Protein AF-A0AAU9NWU6-F1 (afdb_monomer_lite)

Secondary structure (DSSP, 8-state):
---------------EETTEE--HHHHHHHHHHHHH-GGGGTT-----HHHHHHHHHHHHHHHHHHHH--TTT--HHHHHHHHHHHHHHHHTT---HHHHHHHHHHHHHHHS--HHHHHHHHHHHHHHHHHHHHHHHHHHHHHHHHHHHHHHHHHHHHHHHHHHHHHHHHHHH-TTHHHHHHS-TTTTSSTT-

Organism: NCBI:txid75947

Radius of gyration: 44.94 Å; chains: 1; bounding box: 67×56×147 Å

Foldseek 3Di:
DDDPPDDPDPPPPQDDDPRERQDDQLNVVVVVCCVVPVQQCVQADPDDRVVVNVLSNLVSVLVVVLVPDDLVPDDPVVLVVSVVSVVVSVVNVGPCVVSVVVSVVSCCVRVNPPVVVVVVVVVVVVVVVVVVVVVVVVVVVVVVVVVVVVVVVVVVVVVVVVVVVVVVCCVVPNPCVVVCVVDDVPDPPDPDD

Structure (mmCIF, N/CA/C/O backbone):
data_AF-A0AAU9NWU6-F1
#
_entry.id   AF-A0AAU9NWU6-F1
#
loop_
_atom_site.group_PDB
_atom_site.id
_atom_site.type_symbol
_atom_site.label_atom_id
_atom_site.label_alt_id
_atom_site.label_comp_id
_atom_site.label_asym_id
_atom_site.label_entity_id
_atom_site.label_seq_id
_atom_site.pdbx_PDB_ins_code
_atom_site.Cartn_x
_atom_site.Cartn_y
_atom_site.Cartn_z
_atom_site.occupancy
_atom_site.B_iso_or_equiv
_atom_site.auth_seq_id
_atom_site.auth_comp_id
_atom_site.auth_asym_id
_atom_site.auth_atom_id
_atom_site.pdbx_PDB_model_num
ATOM 1 N N . MET A 1 1 ? -16.356 39.179 62.873 1.00 41.00 1 MET A N 1
ATOM 2 C CA . MET A 1 1 ? -15.514 38.744 61.743 1.00 41.00 1 MET A CA 1
ATOM 3 C C . MET A 1 1 ? -14.781 37.471 62.139 1.00 41.00 1 MET A C 1
ATOM 5 O O . MET A 1 1 ? -13.822 37.553 62.894 1.00 41.00 1 MET A O 1
ATOM 9 N N . PRO A 1 2 ? -15.268 36.304 61.699 1.00 35.78 2 PRO A N 1
ATOM 10 C CA . PRO A 1 2 ? -14.397 35.190 61.361 1.00 35.78 2 PRO A CA 1
ATOM 11 C C . PRO A 1 2 ? -14.571 34.846 59.876 1.00 35.78 2 PRO A C 1
ATOM 13 O O . PRO A 1 2 ? -15.687 34.667 59.386 1.00 35.78 2 PRO A O 1
ATOM 16 N N . GLU A 1 3 ? -13.453 34.803 59.160 1.00 39.16 3 GLU A N 1
ATOM 17 C CA . GLU A 1 3 ? -13.375 34.438 57.749 1.00 39.16 3 GLU A CA 1
ATOM 18 C C . GLU A 1 3 ? -13.753 32.964 57.558 1.00 39.16 3 GLU A C 1
ATOM 20 O O . GLU A 1 3 ? -13.083 32.054 58.050 1.00 39.16 3 GLU A O 1
ATOM 25 N N . LYS A 1 4 ? -14.827 32.725 56.802 1.00 39.41 4 LYS A N 1
ATOM 26 C CA . LYS A 1 4 ? -15.081 31.434 56.161 1.00 39.41 4 LYS A CA 1
ATOM 27 C C . LYS A 1 4 ? -14.024 31.242 55.076 1.00 39.41 4 LYS A C 1
ATOM 29 O O . LYS A 1 4 ? -14.138 31.824 54.003 1.00 39.41 4 LYS A O 1
ATOM 34 N N . ARG A 1 5 ? -13.024 30.398 55.331 1.00 39.41 5 ARG A N 1
ATOM 35 C CA . ARG A 1 5 ? -12.264 29.760 54.251 1.00 39.41 5 ARG A CA 1
ATOM 36 C C . ARG A 1 5 ? -13.126 28.647 53.671 1.00 39.41 5 ARG A C 1
ATOM 38 O O . ARG A 1 5 ? -13.202 27.553 54.222 1.00 39.41 5 ARG A O 1
ATOM 45 N N . THR A 1 6 ? -13.822 28.962 52.588 1.00 35.19 6 THR A N 1
ATOM 46 C CA . THR A 1 6 ? -14.358 27.968 51.662 1.00 35.19 6 THR A CA 1
ATOM 47 C C . THR A 1 6 ? -13.191 27.149 51.121 1.00 35.19 6 THR A C 1
ATOM 49 O O . THR A 1 6 ? -12.306 27.678 50.455 1.00 35.19 6 THR A O 1
ATOM 52 N N . CYS A 1 7 ? -13.172 25.862 51.463 1.00 36.78 7 CYS A N 1
ATOM 53 C CA . CYS A 1 7 ? -12.388 24.870 50.746 1.00 36.78 7 CYS A CA 1
ATOM 54 C C . CYS A 1 7 ? -13.016 24.733 49.358 1.00 36.78 7 CYS A C 1
ATOM 56 O O . CYS A 1 7 ? -14.083 24.142 49.219 1.00 36.78 7 CYS A O 1
ATOM 58 N N . GLU A 1 8 ? -12.394 25.338 48.352 1.00 38.34 8 GLU A N 1
ATOM 59 C CA . GLU A 1 8 ? -12.656 24.994 46.960 1.00 38.34 8 GLU A CA 1
ATOM 60 C C . GLU A 1 8 ? -12.020 23.626 46.699 1.00 38.34 8 GLU A C 1
ATOM 62 O O . GLU A 1 8 ? -10.807 23.498 46.535 1.00 38.34 8 GLU A O 1
ATOM 67 N N . GLU A 1 9 ? -12.842 22.578 46.721 1.00 40.94 9 GLU A N 1
ATOM 68 C CA . GLU A 1 9 ? -12.487 21.311 46.093 1.00 40.94 9 GLU A CA 1
ATOM 69 C C . GLU A 1 9 ? -12.443 21.519 44.571 1.00 40.94 9 GLU A C 1
ATOM 71 O O . GLU A 1 9 ? -13.374 22.104 44.006 1.00 40.94 9 GLU A O 1
ATOM 76 N N . PRO A 1 10 ? -11.408 21.037 43.861 1.00 44.09 10 PRO A N 1
ATOM 77 C CA . PRO A 1 10 ? -11.384 21.102 42.413 1.00 44.09 10 PRO A CA 1
ATOM 78 C C . PRO A 1 10 ? -12.375 20.060 41.888 1.00 44.09 10 PRO A C 1
ATOM 80 O O . PRO A 1 10 ? -12.050 18.879 41.757 1.00 44.09 10 PRO A O 1
ATOM 83 N N . HIS A 1 11 ? -13.607 20.482 41.605 1.00 43.78 11 HIS A N 1
ATOM 84 C CA . HIS A 1 11 ? -14.567 19.687 40.850 1.00 43.78 11 HIS A CA 1
ATOM 85 C C . HIS A 1 11 ? -14.011 19.445 39.441 1.00 43.78 11 HIS A C 1
ATOM 87 O O . HIS A 1 11 ? -14.248 20.212 38.508 1.00 43.78 11 HIS A O 1
ATOM 93 N N . GLY A 1 12 ? -13.241 18.363 39.295 1.00 50.19 12 GLY A N 1
ATOM 94 C CA . GLY A 1 12 ? -12.938 17.770 38.003 1.00 50.19 12 GLY A CA 1
ATOM 95 C C . GLY A 1 12 ? -14.258 17.549 37.277 1.00 50.19 12 GLY A C 1
ATOM 96 O O . GLY A 1 12 ? -15.165 16.908 37.807 1.00 50.19 12 GLY A O 1
ATOM 97 N N . THR A 1 13 ? -14.392 18.160 36.106 1.00 59.09 13 THR A N 1
ATOM 98 C CA . THR A 1 13 ? -15.613 18.166 35.305 1.00 59.09 13 THR A CA 1
ATOM 99 C C . THR A 1 13 ? -16.078 16.727 35.107 1.00 59.09 13 THR A C 1
ATOM 101 O O . THR A 1 13 ? -15.381 15.907 34.509 1.00 59.09 13 THR A O 1
ATOM 104 N N . VAL A 1 14 ? -17.227 16.392 35.692 1.00 71.75 14 VAL A N 1
ATOM 105 C CA . VAL A 1 14 ? -17.806 15.052 35.623 1.00 71.75 14 VAL A CA 1
ATOM 106 C C . VAL A 1 14 ? -18.279 14.834 34.187 1.00 71.75 14 VAL A C 1
ATOM 108 O O . VAL A 1 14 ? -19.345 15.299 33.796 1.00 71.75 14 VAL A O 1
ATOM 111 N N . GLU A 1 15 ? -17.458 14.167 33.379 1.00 85.31 15 GLU A N 1
ATOM 112 C CA . GLU A 1 15 ? -17.782 13.888 31.980 1.00 85.31 15 GLU A CA 1
ATOM 113 C C . GLU A 1 15 ? -18.725 12.686 31.875 1.00 85.31 15 GLU A C 1
ATOM 115 O O . GLU A 1 15 ? -18.408 11.566 32.299 1.00 85.31 15 GLU A O 1
ATOM 120 N N . ILE A 1 16 ? -19.903 12.949 31.307 1.00 85.38 16 ILE A N 1
ATOM 121 C CA . ILE A 1 16 ? -21.005 11.999 31.180 1.00 85.38 16 ILE A CA 1
ATOM 122 C C . ILE A 1 16 ? -21.131 11.557 29.721 1.00 85.38 16 ILE A C 1
ATOM 124 O O . ILE A 1 16 ? -21.213 12.394 28.823 1.00 85.38 16 ILE A O 1
ATOM 128 N N . TRP A 1 17 ? -21.220 10.247 29.498 1.00 87.94 17 TRP A N 1
ATOM 129 C CA . TRP A 1 17 ? -21.533 9.644 28.202 1.00 87.94 17 TRP A CA 1
ATOM 130 C C . TRP A 1 17 ? -22.780 8.762 28.336 1.00 87.94 17 TRP A C 1
ATOM 132 O O . TRP A 1 17 ? -22.831 7.869 29.186 1.00 87.94 17 TRP A O 1
ATOM 142 N N . ARG A 1 18 ? -23.830 9.068 27.557 1.00 86.19 18 ARG A N 1
ATOM 143 C CA . ARG A 1 18 ? -25.162 8.422 27.625 1.00 86.19 18 ARG A CA 1
ATOM 144 C C . ARG A 1 18 ? -25.685 8.225 29.064 1.00 86.19 18 ARG A C 1
ATOM 146 O O . ARG A 1 18 ? -26.185 7.161 29.416 1.00 86.19 18 ARG A O 1
ATOM 153 N N . GLY A 1 19 ? -25.527 9.240 29.917 1.00 83.44 19 GLY A N 1
ATOM 154 C CA . GLY A 1 19 ? -25.980 9.211 31.316 1.00 83.44 19 GLY A CA 1
ATOM 155 C C . GLY A 1 19 ? -25.044 8.515 32.317 1.00 83.44 19 GLY A C 1
ATOM 156 O O . GLY A 1 19 ? -25.404 8.412 33.486 1.00 83.44 19 GLY A O 1
ATOM 157 N N . ASN A 1 20 ? -23.850 8.065 31.906 1.00 84.94 20 ASN A N 1
ATOM 158 C CA . ASN A 1 20 ? -22.868 7.409 32.779 1.00 84.94 20 ASN A CA 1
ATOM 159 C C . ASN A 1 20 ? -21.606 8.258 32.951 1.00 84.94 20 ASN A C 1
ATOM 161 O O . ASN A 1 20 ? -21.080 8.799 31.981 1.00 84.94 20 ASN A O 1
ATOM 165 N N . VAL A 1 21 ? -21.092 8.330 34.179 1.00 87.06 21 VAL A N 1
ATOM 166 C CA . VAL A 1 21 ? -19.861 9.061 34.515 1.00 87.06 21 VAL A CA 1
ATOM 167 C C . VAL A 1 21 ? -18.641 8.222 34.128 1.00 87.06 21 VAL A C 1
ATOM 169 O O . VAL A 1 21 ? -18.185 7.392 34.910 1.00 87.06 21 VAL A O 1
ATOM 172 N N . VAL A 1 22 ? -18.125 8.408 32.912 1.00 84.81 22 VAL A N 1
ATOM 173 C CA . VAL A 1 22 ? -17.026 7.590 32.352 1.00 84.81 22 VAL A CA 1
ATOM 174 C C . VAL A 1 22 ? -15.674 8.314 32.327 1.00 84.81 22 VAL A C 1
ATOM 176 O O . VAL A 1 22 ? -14.643 7.675 32.124 1.00 84.81 22 VAL A O 1
ATOM 179 N N . GLY A 1 23 ? -15.656 9.624 32.595 1.00 89.38 23 GLY A N 1
ATOM 180 C CA . GLY A 1 23 ? -14.457 10.461 32.492 1.00 89.38 23 GLY A CA 1
ATOM 181 C C . GLY A 1 23 ? -14.161 10.896 31.051 1.00 89.38 23 GLY A C 1
ATOM 182 O O . GLY A 1 23 ? -14.723 10.357 30.098 1.00 89.38 23 GLY A O 1
ATOM 183 N N . ARG A 1 24 ? -13.285 11.898 30.890 1.00 91.25 24 ARG A N 1
ATOM 184 C CA . ARG A 1 24 ? -13.044 12.566 29.597 1.00 91.25 24 ARG A CA 1
ATOM 185 C C . ARG A 1 24 ? -12.515 11.623 28.516 1.00 91.25 24 ARG A C 1
ATOM 187 O O . ARG A 1 24 ? -13.131 11.519 27.465 1.00 91.25 24 ARG A O 1
ATOM 194 N N . GLU A 1 25 ? -11.421 10.910 28.792 1.00 91.12 25 GLU A N 1
ATOM 195 C CA . GLU A 1 25 ? -10.780 10.031 27.798 1.00 91.12 25 GLU A CA 1
ATOM 196 C C . GLU A 1 25 ? -11.738 8.955 27.272 1.00 91.12 25 GLU A C 1
ATOM 198 O O . GLU A 1 25 ? -11.813 8.709 26.071 1.00 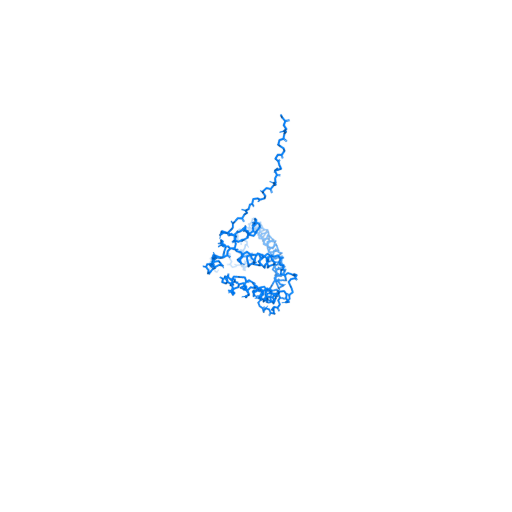91.12 25 GLU A O 1
ATOM 203 N N . ALA A 1 26 ? -12.498 8.324 28.174 1.00 91.69 26 ALA A N 1
ATOM 204 C CA . ALA A 1 26 ? -13.450 7.286 27.797 1.00 91.69 26 ALA A CA 1
ATOM 205 C C . ALA A 1 26 ? -14.594 7.863 26.957 1.00 91.69 26 ALA A C 1
ATOM 207 O O . ALA A 1 26 ? -14.986 7.258 25.964 1.00 91.69 26 ALA A O 1
ATOM 208 N N . LYS A 1 27 ? -15.107 9.045 27.328 1.00 93.62 27 LYS A N 1
ATOM 209 C CA . LYS A 1 27 ? -16.153 9.740 26.573 1.00 93.62 27 LYS A CA 1
ATOM 210 C C . LYS A 1 27 ? -15.692 10.071 25.154 1.00 93.62 27 LYS A C 1
ATOM 212 O O . LYS A 1 27 ? -16.376 9.692 24.210 1.00 93.62 27 LYS A O 1
ATOM 217 N N . GLU A 1 28 ? -14.532 10.709 25.007 1.00 94.25 28 GLU A N 1
ATOM 218 C CA . GLU A 1 28 ? -13.964 11.058 23.697 1.00 94.25 28 GLU A CA 1
ATOM 219 C C . GLU A 1 28 ? -13.759 9.809 22.830 1.00 94.25 28 GLU A C 1
ATOM 221 O O . GLU A 1 28 ? -14.103 9.797 21.646 1.00 94.25 28 GLU A O 1
ATOM 226 N N . LEU A 1 29 ? -13.259 8.723 23.431 1.00 94.94 29 LEU A N 1
ATOM 227 C CA . LEU A 1 29 ? -13.101 7.456 22.731 1.00 94.94 29 LEU A CA 1
ATOM 228 C C . LEU A 1 29 ? -14.442 6.886 22.264 1.00 94.94 29 LEU A C 1
ATOM 230 O O . LEU A 1 29 ? -14.560 6.466 21.113 1.00 94.94 29 LEU A O 1
ATOM 234 N N . PHE A 1 30 ? -15.442 6.832 23.142 1.00 94.56 30 PHE A N 1
ATOM 235 C CA . PHE A 1 30 ? -16.744 6.273 22.793 1.00 94.56 30 PHE A CA 1
ATOM 236 C C . PHE A 1 30 ? -17.450 7.101 21.730 1.00 94.56 30 PHE A C 1
ATOM 238 O O . PHE A 1 30 ? -18.002 6.517 20.806 1.00 94.56 30 PHE A O 1
ATOM 245 N N . GLU A 1 31 ? -17.374 8.430 21.796 1.00 94.25 31 GLU A N 1
ATOM 246 C CA . GLU A 1 31 ? -17.902 9.317 20.755 1.00 94.25 31 GLU A CA 1
ATOM 247 C C . GLU A 1 31 ? -17.206 9.075 19.407 1.00 94.25 31 GLU A C 1
ATOM 249 O O . GLU A 1 31 ? -17.875 8.956 18.379 1.00 94.25 31 GLU A O 1
ATOM 254 N N . ALA A 1 32 ? -15.879 8.907 19.394 1.00 94.94 32 ALA A N 1
ATOM 255 C CA . ALA A 1 32 ? -15.138 8.589 18.174 1.00 94.94 32 ALA A CA 1
ATOM 256 C C . ALA A 1 32 ? -15.510 7.208 17.599 1.00 94.94 32 ALA A C 1
ATOM 258 O O . ALA A 1 32 ? -15.669 7.056 16.383 1.00 94.94 32 ALA A O 1
ATOM 259 N N . VAL A 1 33 ? -15.667 6.200 18.463 1.00 94.12 33 VAL A N 1
ATOM 260 C CA . VAL A 1 33 ? -16.092 4.848 18.071 1.00 94.12 33 VAL A CA 1
ATOM 261 C C . VAL A 1 33 ? -17.529 4.861 17.564 1.00 94.12 33 VAL A C 1
ATOM 263 O O . VAL A 1 33 ? -17.803 4.257 16.534 1.00 94.12 33 VAL A O 1
ATOM 266 N N . GLU A 1 34 ? -18.436 5.574 18.225 1.00 93.62 34 GLU A N 1
ATOM 267 C CA . GLU A 1 34 ? -19.836 5.704 17.821 1.00 93.62 34 GLU A CA 1
ATOM 268 C C . GLU A 1 34 ? -19.966 6.426 16.479 1.00 93.62 34 GLU A C 1
ATOM 270 O O . GLU A 1 34 ? -20.723 5.998 15.612 1.00 93.62 34 GLU A O 1
ATOM 275 N N . HIS A 1 35 ? -19.172 7.474 16.259 1.00 95.06 35 HIS A N 1
ATOM 276 C CA . HIS A 1 35 ? -19.157 8.185 14.988 1.00 95.06 35 HIS A CA 1
ATOM 277 C C . HIS A 1 35 ? -18.671 7.298 13.833 1.00 95.06 35 HIS A C 1
ATOM 279 O O . HIS A 1 35 ? -19.258 7.290 12.751 1.00 95.06 35 HIS A O 1
ATOM 285 N N . ARG A 1 36 ? -17.594 6.533 14.051 1.00 95.06 36 ARG A N 1
ATOM 286 C CA . ARG A 1 36 ? -16.964 5.720 12.999 1.00 95.06 36 ARG A CA 1
ATOM 287 C C . ARG A 1 36 ? -17.635 4.362 12.792 1.00 95.06 36 ARG A C 1
ATOM 289 O O . ARG A 1 36 ? -17.620 3.832 11.682 1.00 95.06 36 ARG A O 1
ATOM 296 N N . TYR A 1 37 ? -18.202 3.801 13.852 1.00 95.25 37 TYR A N 1
ATOM 297 C CA . TYR A 1 37 ? -18.816 2.480 13.908 1.00 95.25 37 TYR A CA 1
ATOM 298 C C . TYR A 1 37 ? -20.163 2.578 14.647 1.00 95.25 37 TYR A C 1
ATOM 300 O O . TYR A 1 37 ? -20.289 2.095 15.778 1.00 95.25 37 TYR A O 1
ATOM 308 N N . PRO A 1 38 ? -21.192 3.179 14.020 1.00 92.38 38 PRO A N 1
ATOM 309 C CA . PRO A 1 38 ? -22.453 3.530 14.686 1.00 92.38 38 PRO A CA 1
ATOM 310 C C . PRO A 1 38 ? -23.201 2.332 15.280 1.00 92.38 38 PRO A C 1
ATOM 312 O O . PRO A 1 38 ? -23.904 2.463 16.281 1.00 92.38 38 PRO A O 1
ATOM 315 N N . ASN A 1 39 ? -23.002 1.139 14.719 1.00 95.06 39 ASN A N 1
ATOM 316 C CA . ASN A 1 39 ? -23.644 -0.078 15.208 1.00 95.06 39 ASN A CA 1
ATOM 317 C C . ASN A 1 39 ? -23.089 -0.545 16.566 1.00 95.06 39 ASN A C 1
ATOM 319 O O . ASN A 1 39 ? -23.797 -1.253 17.282 1.00 95.06 39 ASN A O 1
ATOM 323 N N . THR A 1 40 ? -21.881 -0.105 16.959 1.00 94.00 40 THR A N 1
ATOM 324 C CA . THR A 1 40 ? -21.172 -0.570 18.172 1.00 94.00 40 THR A CA 1
ATOM 325 C C . THR A 1 40 ? -22.034 -0.480 19.423 1.00 94.00 40 THR A C 1
ATOM 327 O O . THR A 1 40 ? -22.029 -1.384 20.251 1.00 94.00 40 THR A O 1
ATOM 330 N N . PHE A 1 41 ? -22.816 0.592 19.549 1.00 92.69 41 PHE A N 1
ATOM 331 C CA . PHE A 1 41 ? -23.631 0.867 20.732 1.00 92.69 41 PHE A CA 1
ATOM 332 C C . PHE A 1 41 ? -25.136 0.738 20.479 1.00 92.69 41 PHE A C 1
ATOM 334 O O . PHE A 1 41 ? -25.935 1.080 21.352 1.00 92.69 41 PHE A O 1
ATOM 341 N N . GLN A 1 42 ? -25.545 0.284 19.289 1.00 89.81 42 GLN A N 1
ATOM 342 C CA . GLN A 1 42 ? -26.948 0.304 18.864 1.00 89.81 42 GLN A CA 1
ATOM 343 C C . GLN A 1 42 ? -27.823 -0.643 19.694 1.00 89.81 42 GLN A C 1
ATOM 345 O O . GLN A 1 42 ? -28.979 -0.336 19.976 1.00 89.81 42 GLN A O 1
ATOM 350 N N . ARG A 1 43 ? -27.276 -1.796 20.095 1.00 87.94 43 ARG A N 1
ATOM 351 C CA . ARG A 1 43 ? -27.999 -2.821 20.868 1.00 87.94 43 ARG A CA 1
ATOM 352 C C . ARG A 1 43 ? -27.847 -2.653 22.382 1.00 87.94 43 ARG A C 1
ATOM 354 O O . ARG A 1 43 ? -28.522 -3.341 23.145 1.00 87.94 43 ARG A O 1
ATOM 361 N N . VAL A 1 44 ? -26.997 -1.726 22.818 1.00 85.31 44 VAL A N 1
ATOM 362 C CA . VAL A 1 44 ? -26.664 -1.516 24.227 1.00 85.31 44 VAL A CA 1
ATOM 363 C C . VAL A 1 44 ? -27.768 -0.702 24.898 1.00 85.31 44 VAL A C 1
ATOM 365 O O . VAL A 1 44 ? -27.948 0.483 24.619 1.00 85.31 44 VAL A O 1
ATOM 368 N N . GLN A 1 45 ? -28.501 -1.328 25.819 1.00 78.19 45 GLN A N 1
ATOM 369 C CA . GLN A 1 45 ? -29.521 -0.655 26.624 1.00 78.19 45 GLN A CA 1
ATOM 370 C C . GLN A 1 45 ? -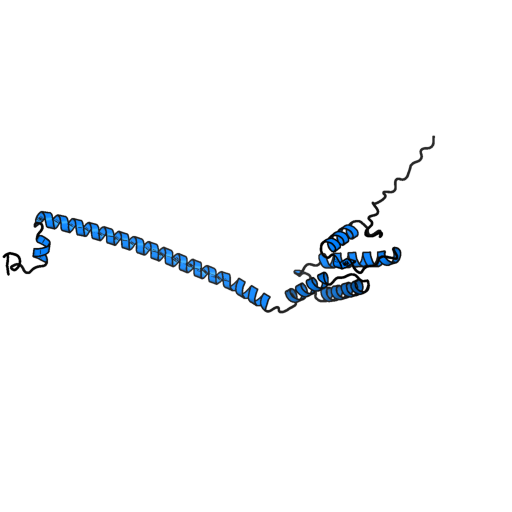28.994 -0.373 28.031 1.00 78.19 45 GLN A C 1
ATOM 372 O O . GLN A 1 45 ? -29.107 -1.200 28.939 1.00 78.19 45 GLN A O 1
ATOM 377 N N . ILE A 1 46 ? -28.441 0.822 28.230 1.00 75.25 46 ILE A N 1
ATOM 378 C CA . ILE A 1 46 ? -27.898 1.229 29.527 1.00 75.25 46 ILE A CA 1
ATOM 379 C C . ILE A 1 46 ? -29.047 1.639 30.457 1.00 75.25 46 ILE A C 1
ATOM 381 O O . ILE A 1 46 ? -29.498 2.780 30.437 1.00 75.25 46 ILE A O 1
ATOM 385 N N . ARG A 1 47 ? -29.565 0.686 31.242 1.00 68.31 47 ARG A N 1
ATOM 386 C CA . ARG A 1 47 ? -30.688 0.911 32.178 1.00 68.31 47 ARG A CA 1
ATOM 387 C C . ARG A 1 47 ? -30.272 1.043 33.651 1.00 68.31 47 ARG A C 1
ATOM 389 O O . ARG A 1 47 ? -31.009 1.641 34.424 1.00 68.31 47 ARG A O 1
ATOM 396 N N . VAL A 1 48 ? -29.115 0.498 34.047 1.00 65.38 48 VAL A N 1
ATOM 397 C CA . VAL A 1 48 ? -28.633 0.481 35.449 1.00 65.38 48 VAL A CA 1
ATOM 398 C C . VAL A 1 48 ? -27.216 1.054 35.539 1.00 65.38 48 VAL A C 1
ATOM 400 O O . VAL A 1 48 ? -26.235 0.371 35.250 1.00 65.38 48 VAL A O 1
ATOM 403 N N . THR A 1 49 ? -27.101 2.313 35.949 1.00 67.00 49 THR A N 1
ATOM 404 C CA . THR A 1 49 ? -25.863 3.112 35.876 1.00 67.00 49 THR A CA 1
ATOM 405 C C . THR A 1 49 ? -24.665 2.502 36.615 1.00 67.00 49 THR A C 1
ATOM 407 O O . THR A 1 49 ? -23.544 2.563 36.116 1.00 67.00 49 THR A O 1
ATOM 410 N N . THR A 1 50 ? -24.868 1.853 37.765 1.00 70.00 50 THR A N 1
ATOM 411 C CA . THR A 1 50 ? -23.765 1.300 38.575 1.00 70.00 50 THR A CA 1
ATOM 412 C C . THR A 1 50 ? -23.133 0.044 37.972 1.00 70.00 50 THR A C 1
ATOM 414 O O . THR A 1 50 ? -21.915 -0.105 38.017 1.00 70.00 50 THR A O 1
ATOM 417 N N . PHE A 1 51 ? -23.937 -0.846 37.383 1.00 75.31 51 PHE A N 1
ATOM 418 C CA . PHE A 1 51 ? -23.445 -2.070 36.734 1.00 75.31 51 PHE A CA 1
ATOM 419 C C . PHE A 1 51 ? -22.761 -1.751 35.400 1.00 75.31 51 PHE A C 1
ATOM 421 O O . PHE A 1 51 ? -21.685 -2.263 35.096 1.00 75.31 51 PHE A O 1
ATOM 428 N N . TRP A 1 52 ? -23.349 -0.834 34.629 1.00 84.94 52 TRP A N 1
ATOM 429 C CA . TRP A 1 52 ? -22.820 -0.449 33.324 1.00 84.94 52 TRP A CA 1
ATOM 430 C C . TRP A 1 52 ? -21.490 0.296 33.400 1.00 84.94 52 TRP A C 1
ATOM 432 O O . TRP A 1 52 ? -20.688 0.174 32.479 1.00 84.94 52 TRP A O 1
ATOM 442 N N . LEU A 1 53 ? -21.202 1.004 34.495 1.00 85.94 53 LEU A N 1
ATOM 443 C CA . LEU A 1 53 ? -19.921 1.691 34.649 1.00 85.94 53 LEU A CA 1
ATOM 444 C C . LEU A 1 53 ? -18.721 0.729 34.610 1.00 85.94 53 LEU A C 1
ATOM 446 O O . LEU A 1 53 ? -17.694 1.073 34.027 1.00 85.94 53 LEU A O 1
ATOM 450 N N . GLY A 1 54 ? -18.842 -0.463 35.204 1.00 87.94 54 GLY A N 1
ATOM 451 C CA . GLY A 1 54 ? -17.794 -1.489 35.147 1.00 87.94 54 GLY A CA 1
ATOM 452 C C . GLY A 1 54 ? -17.530 -1.939 33.710 1.00 87.94 54 GLY A C 1
ATOM 453 O O . GLY A 1 54 ? -16.405 -1.843 33.227 1.00 87.94 54 GLY A O 1
ATOM 454 N N . ASN A 1 55 ? -18.600 -2.294 33.001 1.00 90.38 55 ASN A N 1
ATOM 455 C CA . ASN A 1 55 ? -18.545 -2.745 31.609 1.00 90.38 55 ASN A CA 1
ATOM 456 C C . ASN A 1 55 ? -18.004 -1.665 30.660 1.00 90.38 55 ASN A C 1
ATOM 458 O O . ASN A 1 55 ? -17.256 -1.958 29.735 1.00 90.38 55 ASN A O 1
ATOM 462 N N . LEU A 1 56 ? -18.354 -0.394 30.888 1.00 91.12 56 LEU A N 1
ATOM 463 C CA . LEU A 1 56 ? -17.824 0.720 30.101 1.00 91.12 56 LEU A CA 1
ATOM 464 C C . LEU A 1 56 ? -16.330 0.933 30.375 1.00 91.12 56 LEU A C 1
ATOM 466 O O . LEU A 1 56 ? -15.570 1.176 29.444 1.00 91.12 56 LEU A O 1
ATOM 470 N N . LYS A 1 57 ? -15.868 0.797 31.623 1.00 91.94 57 LYS A N 1
ATOM 471 C CA . LYS A 1 57 ? -14.427 0.850 31.923 1.00 91.94 57 LYS A CA 1
ATOM 472 C C . LYS A 1 57 ? -13.664 -0.278 31.233 1.00 91.94 57 LYS A C 1
ATOM 474 O O . LYS A 1 57 ? -12.589 -0.025 30.692 1.00 91.94 57 LYS A O 1
ATOM 479 N N . GLU A 1 58 ? -14.226 -1.481 31.223 1.00 92.75 58 GLU A N 1
ATOM 480 C CA . GLU A 1 58 ? -13.654 -2.628 30.522 1.00 92.75 58 GLU A CA 1
ATOM 481 C C . GLU A 1 58 ? -13.609 -2.395 29.009 1.00 92.75 58 GLU A C 1
ATOM 483 O O . GLU A 1 58 ? -12.541 -2.492 28.412 1.00 92.75 58 GLU A O 1
ATOM 488 N N . LEU A 1 59 ? -14.713 -1.950 28.400 1.00 94.44 59 LEU A N 1
ATOM 489 C CA . LEU A 1 59 ? -14.750 -1.581 26.985 1.00 94.44 59 LEU A CA 1
ATOM 490 C C . LEU A 1 59 ? -13.687 -0.529 26.640 1.00 94.44 59 LEU A C 1
ATOM 492 O O . LEU A 1 59 ? -12.962 -0.682 25.656 1.00 94.44 59 LEU A O 1
ATOM 496 N N . HIS A 1 60 ? -13.575 0.532 27.446 1.00 94.69 60 HIS A N 1
ATOM 497 C CA . HIS A 1 60 ? -12.557 1.565 27.261 1.00 94.69 60 HIS A CA 1
ATOM 498 C C . HIS A 1 60 ? -11.152 0.959 27.303 1.00 94.69 60 HIS A C 1
ATOM 500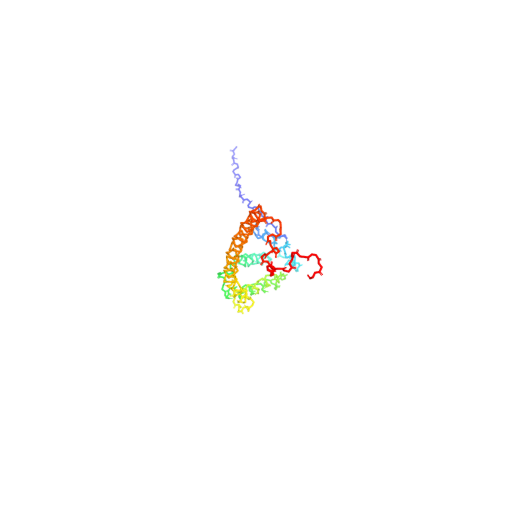 O O . HIS A 1 60 ? -10.365 1.191 26.385 1.00 94.69 60 HIS A O 1
ATOM 506 N N . ALA A 1 61 ? -10.838 0.163 28.327 1.00 95.12 61 ALA A N 1
ATOM 507 C CA . ALA A 1 61 ? -9.532 -0.468 28.467 1.00 95.12 61 ALA A CA 1
ATOM 508 C C . ALA A 1 61 ? -9.214 -1.394 27.281 1.00 95.12 61 ALA A C 1
ATOM 510 O O . ALA A 1 61 ? -8.119 -1.313 26.721 1.00 95.12 61 ALA A O 1
ATOM 511 N N . THR A 1 62 ? -10.175 -2.211 26.850 1.00 96.06 62 THR A N 1
ATOM 512 C CA . THR A 1 62 ? -10.013 -3.154 25.738 1.00 96.06 62 THR A CA 1
ATOM 513 C C . THR A 1 62 ? -9.812 -2.434 24.408 1.00 96.06 62 THR A C 1
ATOM 515 O O . THR A 1 62 ? -8.867 -2.752 23.685 1.00 96.06 62 THR A O 1
ATOM 518 N N . ILE A 1 63 ? -10.623 -1.417 24.088 1.00 94.94 63 ILE A N 1
ATOM 519 C CA . ILE A 1 63 ? -10.450 -0.629 22.855 1.00 94.94 63 ILE A CA 1
ATOM 520 C C . ILE A 1 63 ? -9.128 0.148 22.899 1.00 94.94 63 ILE A C 1
ATOM 522 O O . ILE A 1 63 ? -8.391 0.154 21.914 1.00 94.94 63 ILE A O 1
ATOM 526 N N . LYS A 1 64 ? -8.777 0.759 24.037 1.00 94.56 64 LYS A N 1
ATOM 527 C CA . LYS A 1 64 ? -7.503 1.477 24.202 1.00 94.56 64 LYS A CA 1
ATOM 528 C C . LYS A 1 64 ? -6.312 0.541 23.992 1.00 94.56 64 LYS A C 1
ATOM 530 O O . LYS A 1 64 ? -5.396 0.884 23.248 1.00 94.56 64 LYS A O 1
ATOM 535 N N . ARG A 1 65 ? -6.350 -0.666 24.570 1.00 93.88 65 ARG A N 1
ATOM 536 C CA . ARG A 1 65 ? -5.330 -1.706 24.361 1.00 93.88 65 ARG A CA 1
ATOM 537 C C . ARG A 1 65 ? -5.261 -2.129 22.897 1.00 93.88 65 ARG A C 1
ATOM 539 O O . ARG A 1 65 ? -4.174 -2.180 22.337 1.00 93.88 65 ARG A O 1
ATOM 546 N N . PHE A 1 66 ? -6.406 -2.391 22.270 1.00 94.62 66 PHE A N 1
ATOM 547 C CA . PHE A 1 66 ? -6.485 -2.766 20.860 1.00 94.62 66 PHE A CA 1
ATOM 548 C C . PHE A 1 66 ? -5.861 -1.709 19.938 1.00 94.62 66 PHE A C 1
ATOM 550 O O . PHE A 1 66 ? -5.087 -2.055 19.051 1.00 94.62 66 PHE A O 1
ATOM 557 N N . MET A 1 67 ? -6.161 -0.428 20.160 1.00 91.81 67 MET A N 1
ATOM 558 C CA . MET A 1 67 ? -5.625 0.671 19.351 1.00 91.81 67 MET A CA 1
ATOM 559 C C . MET A 1 67 ? -4.149 0.970 19.630 1.00 91.81 67 MET A C 1
ATOM 561 O O . MET A 1 67 ? -3.456 1.454 18.740 1.00 91.81 67 MET A O 1
ATOM 565 N N . GLY A 1 68 ? -3.671 0.708 20.849 1.00 91.50 68 GLY A N 1
ATOM 566 C CA . GLY A 1 68 ? -2.277 0.929 21.236 1.00 91.50 68 GLY A CA 1
ATOM 567 C C . GLY A 1 68 ? -1.307 -0.151 20.749 1.00 91.50 68 GLY A C 1
ATOM 568 O O . GLY A 1 68 ? -0.097 0.069 20.767 1.00 91.50 68 GLY A O 1
ATOM 569 N N . LEU A 1 69 ? -1.806 -1.314 20.319 1.00 92.25 69 LEU A N 1
ATOM 570 C CA . LEU A 1 69 ? -0.966 -2.396 19.811 1.00 92.25 69 LEU A CA 1
ATOM 571 C C . LEU A 1 69 ? -0.472 -2.090 18.397 1.00 92.25 69 LEU A C 1
ATOM 573 O O . LEU A 1 69 ? -1.254 -1.824 17.482 1.00 92.25 69 LEU A O 1
ATOM 577 N N . THR A 1 70 ? 0.841 -2.191 18.199 1.00 89.56 70 THR A N 1
ATOM 578 C CA . THR A 1 70 ? 1.442 -2.081 16.869 1.00 89.56 70 THR A CA 1
ATOM 579 C C . THR A 1 70 ? 1.515 -3.449 16.209 1.00 89.56 70 THR A C 1
ATOM 581 O O . THR A 1 70 ? 1.729 -4.465 16.874 1.00 89.56 70 THR A O 1
ATOM 584 N N . VAL A 1 71 ? 1.366 -3.481 14.881 1.00 87.94 71 VAL A N 1
ATOM 585 C CA . VAL A 1 71 ? 1.465 -4.734 14.122 1.00 87.94 71 VAL A CA 1
ATOM 586 C C . VAL A 1 71 ? 2.813 -5.394 14.387 1.00 87.94 71 VAL A C 1
ATOM 588 O O . VAL A 1 71 ? 2.823 -6.579 14.670 1.00 87.94 71 VAL A O 1
ATOM 591 N N . ASP A 1 72 ? 3.922 -4.657 14.435 1.00 85.69 72 ASP A N 1
ATOM 592 C CA . ASP A 1 72 ? 5.267 -5.229 14.604 1.00 85.69 72 ASP A CA 1
ATOM 593 C C . ASP A 1 72 ? 5.491 -5.916 15.957 1.00 85.69 72 ASP A C 1
ATOM 595 O O . ASP A 1 72 ? 6.132 -6.965 16.018 1.00 85.69 72 ASP A O 1
ATOM 599 N N . THR A 1 73 ? 4.892 -5.402 17.034 1.00 87.25 73 THR A N 1
ATOM 600 C CA . THR A 1 73 ? 5.071 -5.943 18.398 1.00 87.25 73 THR A CA 1
ATOM 601 C C . THR A 1 73 ? 4.006 -6.957 18.808 1.00 87.25 73 THR A C 1
ATOM 603 O O . THR A 1 73 ? 4.183 -7.661 19.798 1.00 87.25 73 THR A O 1
ATOM 606 N N . LEU A 1 74 ? 2.923 -7.074 18.033 1.00 91.31 74 LEU A N 1
ATOM 607 C CA . LEU A 1 74 ? 1.806 -7.964 18.336 1.00 91.31 74 LEU A CA 1
ATOM 608 C C . LEU A 1 74 ? 2.250 -9.432 18.437 1.00 91.31 74 LEU A C 1
ATOM 610 O O . LEU A 1 74 ? 2.842 -9.953 17.497 1.00 91.31 74 LEU A O 1
ATOM 614 N N . ALA A 1 75 ? 1.927 -10.115 19.530 1.00 91.75 75 ALA A N 1
ATOM 615 C CA . ALA A 1 75 ? 2.125 -11.556 19.689 1.00 91.75 75 ALA A CA 1
ATOM 616 C C . ALA A 1 75 ? 0.825 -12.335 19.426 1.00 91.75 75 ALA A C 1
ATOM 618 O O . ALA A 1 75 ? -0.278 -11.802 19.560 1.00 91.75 75 ALA A O 1
ATOM 619 N N . GLN A 1 76 ? 0.936 -13.621 19.084 1.00 89.62 76 GLN A N 1
ATOM 620 C CA . GLN A 1 76 ? -0.235 -14.452 18.784 1.00 89.62 76 GLN A CA 1
ATOM 621 C C . GLN A 1 76 ? -1.144 -14.652 20.010 1.00 89.62 76 GLN A C 1
ATOM 623 O O . GLN A 1 76 ? -2.364 -14.656 19.883 1.00 89.62 76 GLN A O 1
ATOM 628 N N . GLU A 1 77 ? -0.566 -14.706 21.209 1.00 92.31 77 GLU A N 1
ATOM 629 C CA . GLU A 1 77 ? -1.308 -14.762 22.476 1.00 92.31 77 GLU A CA 1
ATOM 630 C C . GLU A 1 77 ? -2.160 -13.505 22.707 1.00 92.31 77 GLU A C 1
ATOM 632 O O . GLU A 1 77 ? -3.300 -13.595 23.159 1.00 92.31 77 GLU A O 1
ATOM 637 N N . GLN A 1 78 ? -1.647 -12.329 22.325 1.00 93.25 78 GLN A N 1
ATOM 638 C CA . GLN A 1 78 ? -2.381 -11.065 22.434 1.00 93.25 78 GLN A CA 1
ATOM 639 C C . GLN A 1 78 ? -3.572 -11.014 21.472 1.00 93.25 78 GLN A C 1
ATOM 641 O O . GLN A 1 78 ? -4.600 -10.430 21.812 1.00 93.25 78 GLN A O 1
ATOM 646 N N . ILE A 1 79 ? -3.460 -11.644 20.296 1.00 92.19 79 ILE A N 1
ATOM 647 C CA . ILE A 1 79 ? -4.593 -11.811 19.377 1.00 92.19 79 ILE A CA 1
ATOM 648 C C . ILE A 1 79 ? -5.678 -12.647 20.047 1.00 92.19 79 ILE A C 1
ATOM 650 O O . ILE A 1 79 ? -6.828 -12.217 20.082 1.00 92.19 79 ILE A O 1
ATOM 654 N N . THR A 1 80 ? -5.327 -13.808 20.600 1.00 92.50 80 THR A N 1
ATOM 655 C CA . THR A 1 80 ? -6.295 -14.685 21.274 1.00 92.50 80 THR A CA 1
ATOM 656 C C . THR A 1 80 ? -6.957 -13.984 22.462 1.00 92.50 80 THR A C 1
ATOM 658 O O . THR A 1 80 ? -8.175 -14.053 22.599 1.00 92.50 80 THR A O 1
ATOM 661 N N . GLY A 1 81 ? -6.185 -13.244 23.267 1.00 94.75 81 GLY A N 1
ATOM 662 C CA . GLY A 1 81 ? -6.719 -12.448 24.375 1.00 94.75 81 GLY A CA 1
ATOM 663 C C . GLY A 1 81 ? -7.689 -11.358 23.912 1.00 94.75 81 GLY A C 1
ATOM 664 O O . GLY A 1 81 ? -8.775 -11.230 24.458 1.00 94.75 81 GLY A O 1
ATOM 665 N N . LEU A 1 82 ? -7.358 -10.614 22.851 1.00 95.38 82 LEU A N 1
ATOM 666 C CA . LEU A 1 82 ? -8.277 -9.626 22.272 1.00 95.38 82 LEU A CA 1
ATOM 667 C C . LEU A 1 82 ? -9.554 -10.255 21.705 1.00 95.38 82 LEU A C 1
ATOM 669 O O . LEU A 1 82 ? -10.624 -9.675 21.853 1.00 95.38 82 LEU A O 1
ATOM 673 N N . TRP A 1 83 ? -9.458 -11.423 21.065 1.00 95.56 83 TRP A N 1
ATOM 674 C CA . TRP A 1 83 ? -10.635 -12.151 20.584 1.00 95.56 83 TRP A CA 1
ATOM 675 C C . TRP A 1 83 ? -11.589 -12.503 21.720 1.00 95.56 83 TRP A C 1
ATOM 677 O O . TRP A 1 83 ? -12.800 -12.367 21.548 1.00 95.56 83 TRP A O 1
ATOM 687 N N . GLN A 1 84 ? -11.045 -12.947 22.852 1.00 96.00 84 GLN A N 1
ATOM 688 C CA . GLN A 1 84 ? -11.839 -13.294 24.020 1.00 96.00 84 GLN A CA 1
ATOM 689 C C . GLN A 1 84 ? -12.482 -12.049 24.640 1.00 96.00 84 GLN A C 1
ATOM 691 O O . GLN A 1 84 ? -13.700 -12.024 24.785 1.00 96.00 84 GLN A O 1
ATOM 696 N N . ASP A 1 85 ? -11.708 -10.984 24.869 1.00 95.75 85 ASP A N 1
ATOM 697 C CA . ASP A 1 85 ? -12.236 -9.735 25.432 1.00 95.75 85 ASP A CA 1
ATOM 698 C C . ASP A 1 85 ? -13.344 -9.132 24.554 1.00 95.75 85 ASP A C 1
ATOM 700 O O . ASP A 1 85 ? -14.353 -8.642 25.057 1.00 95.75 85 ASP A O 1
ATOM 704 N N . PHE A 1 86 ? -13.194 -9.179 23.225 1.00 96.56 86 PHE A N 1
ATOM 705 C CA . PHE A 1 86 ? -14.252 -8.728 22.321 1.00 96.56 86 PHE A CA 1
ATOM 706 C C . PHE A 1 86 ? -15.501 -9.592 22.432 1.00 96.56 86 PHE A C 1
ATOM 708 O O . PHE A 1 86 ? -16.592 -9.045 22.530 1.00 96.56 86 PHE A O 1
ATOM 715 N N . LYS A 1 87 ? -15.358 -10.917 22.488 1.00 95.62 87 LYS A N 1
ATOM 716 C CA . LYS A 1 87 ? -16.495 -11.829 22.638 1.00 95.62 87 LYS A CA 1
ATOM 717 C C . LYS A 1 87 ? -17.256 -11.592 23.948 1.00 95.62 87 LYS A C 1
ATOM 719 O O . LYS A 1 87 ? -18.486 -11.630 23.954 1.00 95.62 87 LYS A O 1
ATOM 724 N N . ASP A 1 88 ? -16.537 -11.326 25.034 1.00 94.62 88 ASP A N 1
ATOM 725 C CA . ASP A 1 88 ? -17.134 -11.047 26.342 1.00 94.62 88 ASP A CA 1
ATOM 726 C C . ASP A 1 88 ? -17.896 -9.711 26.330 1.00 94.62 88 ASP A C 1
ATOM 728 O O . ASP A 1 88 ? -19.026 -9.628 26.812 1.00 94.62 88 ASP A O 1
ATOM 732 N N . LEU A 1 89 ? -17.351 -8.687 25.668 1.00 94.25 89 LEU A N 1
ATOM 733 C CA . LEU A 1 89 ? -18.040 -7.412 25.449 1.00 94.25 89 LEU A CA 1
ATOM 734 C C . LEU A 1 89 ? -19.237 -7.548 24.489 1.00 94.25 89 LEU A C 1
ATOM 736 O O . LEU A 1 89 ? -20.286 -6.939 24.706 1.00 94.25 89 LEU A O 1
ATOM 740 N N . GLU A 1 90 ? -19.140 -8.374 23.451 1.00 94.94 90 GLU A N 1
ATOM 741 C CA . GLU A 1 90 ? -20.257 -8.650 22.542 1.00 94.94 90 GLU A CA 1
ATOM 742 C C . GLU A 1 90 ? -21.422 -9.350 23.254 1.00 94.94 90 GLU A C 1
ATOM 744 O O . GLU A 1 90 ? -22.585 -9.069 22.951 1.00 94.94 90 GLU A O 1
ATOM 749 N N . ALA A 1 91 ? -21.145 -10.183 24.264 1.00 92.69 91 ALA A N 1
ATOM 750 C CA . ALA A 1 91 ? -22.177 -10.772 25.119 1.00 92.69 91 ALA A CA 1
ATOM 751 C C . ALA A 1 91 ? -22.964 -9.714 25.921 1.00 92.69 91 ALA A C 1
ATOM 753 O O . ALA A 1 91 ? -24.117 -9.946 26.288 1.00 92.69 91 ALA A O 1
ATOM 754 N N . LEU A 1 92 ? -22.380 -8.530 26.139 1.00 90.62 92 LEU A N 1
ATOM 755 C CA . LEU A 1 92 ? -23.044 -7.367 26.741 1.00 90.62 92 LEU A CA 1
ATOM 756 C C . LEU A 1 92 ? -23.817 -6.521 25.713 1.00 90.62 92 LEU A C 1
ATOM 758 O O . LEU A 1 92 ? -24.468 -5.542 26.077 1.00 90.62 92 LEU A O 1
ATOM 762 N N . GLY A 1 93 ? -23.779 -6.893 24.432 1.00 91.75 93 GLY A N 1
ATOM 763 C CA . GLY A 1 93 ? -24.518 -6.243 23.353 1.00 91.75 93 GLY A CA 1
ATOM 764 C C . GLY A 1 93 ? -23.742 -5.170 22.590 1.00 91.75 93 GLY A C 1
ATOM 765 O O . GLY A 1 93 ? -24.348 -4.487 21.762 1.00 91.75 93 GLY A O 1
ATOM 766 N N . PHE A 1 94 ? -22.437 -5.007 22.831 1.00 94.25 94 PHE A N 1
ATOM 767 C CA . PHE A 1 94 ? -21.592 -4.183 21.962 1.00 94.25 94 PHE A CA 1
ATOM 768 C C . PHE A 1 94 ? -21.397 -4.888 20.609 1.00 94.25 94 PHE A C 1
ATOM 770 O O . PHE A 1 94 ? -21.171 -6.088 20.575 1.00 94.25 94 PHE A O 1
ATOM 777 N N . ASP A 1 95 ? -21.485 -4.175 19.486 1.00 96.25 95 ASP A N 1
ATOM 778 C CA . ASP A 1 95 ? -21.119 -4.730 18.171 1.00 96.25 95 ASP A CA 1
ATOM 779 C C . ASP A 1 95 ? -19.642 -4.425 17.883 1.00 96.25 95 ASP A C 1
ATOM 781 O O . ASP A 1 95 ? -19.279 -3.293 17.551 1.00 96.25 95 ASP A O 1
ATOM 785 N N . LEU A 1 96 ? -18.780 -5.436 18.021 1.00 96.50 96 LEU A N 1
ATOM 786 C CA . LEU A 1 96 ? -17.336 -5.324 17.801 1.00 96.50 96 LEU A CA 1
ATOM 787 C C . LEU A 1 96 ? -16.887 -6.035 16.522 1.00 96.50 96 LEU A C 1
ATOM 789 O O . LEU A 1 96 ? -15.698 -6.302 16.319 1.00 96.50 96 LEU A O 1
ATOM 793 N N . SER A 1 97 ? -17.814 -6.253 15.588 1.00 95.50 97 SER A N 1
ATOM 794 C CA . SER A 1 97 ? -17.536 -6.896 14.302 1.00 95.50 97 SER A CA 1
ATOM 795 C C . SER A 1 97 ? -16.452 -6.165 13.495 1.00 95.50 97 SER A C 1
ATOM 797 O O . SER A 1 97 ? -15.633 -6.793 12.814 1.00 95.50 97 SER A O 1
ATOM 799 N N . TRP A 1 98 ? -16.370 -4.836 13.619 1.00 95.69 98 TRP A N 1
ATOM 800 C CA . TRP A 1 98 ? -15.304 -4.027 13.022 1.00 95.69 98 TRP A CA 1
ATOM 801 C C . TRP A 1 98 ? -13.926 -4.343 13.622 1.00 95.69 98 TRP A C 1
ATOM 803 O O . TRP A 1 98 ? -12.939 -4.436 12.882 1.00 95.69 98 TRP A O 1
ATOM 813 N N . ALA A 1 99 ? -13.854 -4.548 14.938 1.00 95.75 99 ALA A N 1
ATOM 814 C CA . ALA A 1 99 ? -12.620 -4.851 15.648 1.00 95.75 99 ALA A CA 1
ATOM 815 C C . ALA A 1 99 ? -12.153 -6.269 15.305 1.00 95.75 99 ALA A C 1
ATOM 817 O O . ALA A 1 99 ? -10.991 -6.460 14.941 1.00 95.75 99 ALA A O 1
ATOM 818 N N . HIS A 1 100 ? -13.078 -7.233 15.265 1.00 94.88 100 HIS A N 1
ATOM 819 C CA . HIS A 1 100 ? -12.820 -8.593 14.787 1.00 94.88 100 HIS A CA 1
ATOM 820 C C . HIS A 1 100 ? -12.301 -8.626 13.351 1.00 94.88 100 HIS A C 1
ATOM 822 O O . HIS A 1 100 ? -11.298 -9.285 13.068 1.00 94.88 100 HIS A O 1
ATOM 828 N N . LYS A 1 101 ? -12.933 -7.881 12.435 1.00 94.94 101 LYS A N 1
ATOM 829 C CA . LYS A 1 101 ? -12.484 -7.796 11.039 1.00 94.94 101 LYS A CA 1
ATOM 830 C C . LYS A 1 101 ? -11.054 -7.266 10.949 1.00 94.94 101 LYS A C 1
ATOM 832 O O . LYS A 1 101 ? -10.236 -7.816 10.210 1.00 94.94 101 LYS A O 1
ATOM 837 N N . ARG A 1 102 ? -10.742 -6.212 11.708 1.00 94.38 102 ARG A N 1
ATOM 838 C CA . ARG A 1 102 ? -9.401 -5.620 11.734 1.00 94.38 102 ARG A CA 1
ATOM 839 C C . ARG A 1 102 ? -8.377 -6.580 12.341 1.00 94.38 102 ARG A C 1
ATOM 841 O O . ARG A 1 102 ? -7.310 -6.749 11.756 1.00 94.38 102 ARG A O 1
ATOM 848 N N . LEU A 1 103 ? -8.708 -7.236 13.451 1.00 93.56 103 LEU A N 1
ATOM 849 C CA . LEU A 1 103 ? -7.839 -8.202 14.119 1.00 93.56 103 LEU A CA 1
ATOM 850 C C . LEU A 1 103 ? -7.554 -9.421 13.232 1.00 93.56 103 LEU A C 1
ATOM 852 O O . LEU A 1 103 ? -6.406 -9.838 13.130 1.00 93.56 103 LEU A O 1
ATOM 856 N N . ASN A 1 104 ? -8.563 -9.941 12.525 1.00 91.69 104 ASN A N 1
ATOM 857 C CA . ASN A 1 104 ? -8.402 -11.037 11.565 1.00 91.69 104 ASN A CA 1
ATOM 858 C C . ASN A 1 104 ? -7.455 -10.647 10.420 1.00 91.69 104 ASN A C 1
ATOM 860 O O . ASN A 1 104 ? -6.521 -11.376 10.099 1.00 91.69 104 ASN A O 1
ATOM 864 N N . MET A 1 105 ? -7.641 -9.458 9.843 1.00 90.50 105 MET A N 1
ATOM 865 C CA . MET A 1 105 ? -6.755 -8.970 8.787 1.00 90.50 105 MET A CA 1
ATOM 866 C C . MET A 1 105 ? -5.302 -8.853 9.265 1.00 90.50 105 MET A C 1
ATOM 868 O O . MET A 1 105 ? -4.398 -9.305 8.570 1.00 90.50 105 MET A O 1
ATOM 872 N N . VAL A 1 106 ? -5.072 -8.301 10.460 1.00 90.00 106 VAL A N 1
ATOM 873 C CA . VAL A 1 106 ? -3.723 -8.212 11.043 1.00 90.00 106 VAL A CA 1
ATOM 874 C C . VAL A 1 106 ? -3.147 -9.602 11.314 1.00 90.00 106 VAL A C 1
ATOM 876 O O . VAL A 1 106 ? -1.986 -9.847 10.997 1.00 90.00 106 VAL A O 1
ATOM 879 N N . ALA A 1 107 ? -3.950 -10.52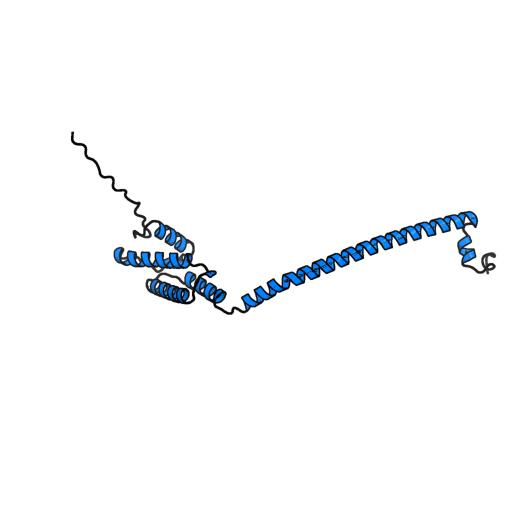7 11.844 1.00 89.31 107 ALA A N 1
ATOM 880 C CA . ALA A 1 107 ? -3.524 -11.898 12.097 1.00 89.31 107 ALA A CA 1
ATOM 881 C C . ALA A 1 107 ? -3.051 -12.587 10.809 1.00 89.31 107 ALA A C 1
ATOM 883 O O . ALA A 1 107 ? -1.973 -13.176 10.785 1.00 89.31 107 ALA A O 1
ATOM 884 N N . ARG A 1 108 ? -3.822 -12.453 9.724 1.00 87.69 108 ARG A N 1
ATOM 885 C CA . ARG A 1 108 ? -3.483 -13.010 8.408 1.00 87.69 108 ARG A CA 1
ATOM 886 C C . ARG A 1 108 ? -2.225 -12.381 7.818 1.00 87.69 108 ARG A C 1
ATOM 888 O O . ARG A 1 108 ? -1.360 -13.112 7.365 1.00 87.69 108 ARG A O 1
ATOM 895 N N . LEU A 1 109 ? -2.088 -11.058 7.870 1.00 84.81 109 LEU A N 1
ATOM 896 C CA . LEU A 1 109 ? -0.923 -10.363 7.308 1.00 84.81 109 LEU A CA 1
ATOM 897 C C . LEU A 1 109 ? 0.366 -10.578 8.112 1.00 84.81 109 LEU A C 1
ATOM 899 O O . LEU A 1 109 ? 1.454 -10.542 7.551 1.00 84.81 109 LEU A O 1
ATOM 903 N N . LYS A 1 110 ? 0.274 -10.753 9.434 1.00 84.88 110 LYS A N 1
ATOM 904 C CA . LYS A 1 110 ? 1.466 -10.919 10.274 1.00 84.88 110 LYS A CA 1
ATOM 905 C C . LYS A 1 110 ? 1.877 -12.376 10.444 1.00 84.88 110 LYS A C 1
ATOM 907 O O . LYS A 1 110 ? 3.060 -12.695 10.382 1.00 84.88 110 LYS A O 1
ATOM 912 N N . PHE A 1 111 ? 0.908 -13.236 10.734 1.00 85.00 111 PHE A N 1
ATOM 913 C CA . PHE A 1 111 ? 1.145 -14.629 11.115 1.00 85.00 111 PHE A CA 1
ATOM 914 C C . PHE A 1 111 ? 0.678 -15.615 10.049 1.00 85.00 111 PHE A C 1
ATOM 916 O O . PHE A 1 111 ? 1.085 -16.776 10.059 1.00 85.00 111 PHE A O 1
ATOM 923 N N . GLY A 1 112 ? -0.178 -15.177 9.128 1.00 74.00 112 GLY A N 1
ATOM 924 C CA . GLY A 1 112 ? -0.528 -15.967 7.962 1.00 74.00 112 GLY A CA 1
ATOM 925 C C . GLY A 1 112 ? 0.626 -15.984 6.965 1.00 74.00 112 GLY A C 1
ATOM 926 O O . GLY A 1 112 ? 1.267 -14.975 6.689 1.00 74.00 112 GLY A O 1
ATOM 927 N N . ASN A 1 113 ? 0.870 -17.150 6.373 1.00 68.44 113 ASN A N 1
ATOM 928 C CA . ASN A 1 113 ? 1.694 -17.276 5.174 1.00 68.44 113 ASN A CA 1
ATOM 929 C C . ASN A 1 113 ? 0.888 -16.787 3.958 1.00 68.44 113 ASN A C 1
ATOM 931 O O . ASN A 1 113 ? 0.619 -17.574 3.055 1.00 68.44 113 ASN A O 1
ATOM 935 N N . GLU A 1 114 ? 0.450 -15.525 3.958 1.00 78.69 114 GLU A N 1
ATOM 936 C CA . GLU A 1 114 ? -0.401 -14.989 2.894 1.00 78.69 114 GLU A CA 1
ATOM 937 C C . GLU A 1 114 ? 0.341 -15.011 1.551 1.00 78.69 114 GLU A C 1
ATOM 939 O O . GLU A 1 114 ? 1.317 -14.268 1.381 1.00 78.69 114 GLU A O 1
ATOM 944 N N . PRO A 1 115 ? -0.089 -15.850 0.584 1.00 81.75 115 PRO A N 1
ATOM 945 C CA . PRO A 1 115 ? 0.601 -15.993 -0.697 1.00 81.75 115 PRO A CA 1
ATOM 946 C C . PRO A 1 115 ? 0.724 -14.653 -1.419 1.00 81.75 115 PRO A C 1
ATOM 948 O O . PRO A 1 115 ? 1.800 -14.312 -1.897 1.00 81.75 115 PRO A O 1
ATOM 951 N N . LEU A 1 116 ? -0.333 -13.839 -1.364 1.00 82.62 116 LEU A N 1
ATOM 952 C CA . LEU A 1 116 ? -0.376 -12.512 -1.975 1.00 82.62 116 LEU A CA 1
ATOM 953 C C . LEU A 1 116 ? 0.690 -11.560 -1.424 1.00 82.62 116 LEU A C 1
ATOM 955 O O . LEU A 1 116 ? 1.234 -10.757 -2.172 1.00 82.62 116 LEU A O 1
ATOM 959 N N . GLN A 1 117 ? 1.021 -11.642 -0.134 1.00 82.38 117 GLN A N 1
ATOM 960 C CA . GLN A 1 117 ? 2.063 -10.795 0.447 1.00 82.38 117 GLN A CA 1
ATOM 961 C C . GLN A 1 117 ? 3.453 -11.231 -0.022 1.00 82.38 117 GLN A C 1
ATOM 963 O O . GLN A 1 117 ? 4.296 -10.389 -0.318 1.00 82.38 117 GLN A O 1
ATOM 968 N N . LYS A 1 118 ? 3.690 -12.543 -0.138 1.00 84.12 118 LYS A N 1
ATOM 969 C CA . LYS A 1 118 ? 4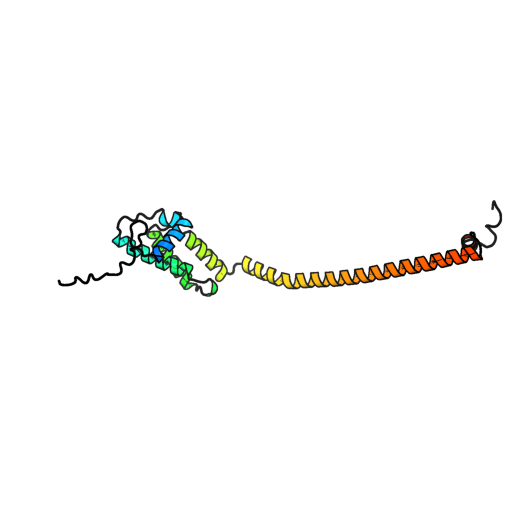.942 -13.073 -0.698 1.00 84.12 118 LYS A CA 1
ATOM 970 C C . LYS A 1 118 ? 5.085 -12.728 -2.176 1.00 84.12 118 LYS A C 1
ATOM 972 O O . LYS A 1 118 ? 6.164 -12.326 -2.597 1.00 84.12 118 LYS A O 1
ATOM 977 N N . GLU A 1 119 ? 4.004 -12.855 -2.941 1.00 88.25 119 GLU A N 1
ATOM 978 C CA . GLU A 1 119 ? 3.950 -12.466 -4.350 1.00 88.25 119 GLU A CA 1
ATOM 979 C C . GLU A 1 119 ? 4.209 -10.969 -4.523 1.00 88.25 119 GLU A C 1
ATOM 981 O O . GLU A 1 119 ? 5.020 -10.593 -5.366 1.00 88.25 119 GLU A O 1
ATOM 986 N N . LEU A 1 120 ? 3.605 -10.120 -3.685 1.00 88.81 120 LEU A N 1
ATOM 987 C CA . LEU A 1 120 ? 3.849 -8.679 -3.707 1.00 88.81 120 LEU A CA 1
ATOM 988 C C . LEU A 1 120 ? 5.323 -8.354 -3.438 1.00 88.81 120 LEU A C 1
ATOM 990 O O . LEU A 1 120 ? 5.934 -7.638 -4.224 1.00 88.81 120 LEU A O 1
ATOM 994 N N . MET A 1 121 ? 5.917 -8.938 -2.394 1.00 87.94 121 MET A N 1
ATOM 995 C CA . MET A 1 121 ? 7.338 -8.737 -2.077 1.00 87.94 121 MET A CA 1
ATOM 996 C C . MET A 1 121 ? 8.255 -9.239 -3.202 1.00 87.94 121 MET A C 1
ATOM 998 O O . MET A 1 121 ? 9.260 -8.603 -3.520 1.00 87.94 121 MET A O 1
ATOM 1002 N N . ALA A 1 122 ? 7.919 -10.367 -3.835 1.00 91.25 122 ALA A N 1
ATOM 1003 C CA . ALA A 1 122 ? 8.667 -10.892 -4.976 1.00 91.25 122 ALA A CA 1
ATOM 1004 C C . ALA A 1 122 ? 8.576 -9.958 -6.196 1.00 91.25 122 ALA A C 1
ATOM 1006 O O . ALA A 1 122 ? 9.587 -9.705 -6.856 1.00 91.25 122 ALA A O 1
ATOM 1007 N N . LEU A 1 123 ? 7.389 -9.409 -6.471 1.00 94.25 123 LEU A N 1
ATOM 1008 C CA . LEU A 1 123 ? 7.185 -8.416 -7.525 1.00 94.25 123 LEU A CA 1
ATOM 1009 C C . LEU A 1 123 ? 7.976 -7.138 -7.237 1.00 94.25 123 LEU A C 1
ATOM 1011 O O . LEU A 1 123 ? 8.719 -6.689 -8.108 1.00 94.25 123 LEU A O 1
ATOM 1015 N N . GLU A 1 124 ? 7.899 -6.599 -6.021 1.00 94.19 124 GLU A N 1
ATOM 1016 C CA . GLU A 1 124 ? 8.671 -5.424 -5.599 1.00 94.19 124 GLU A CA 1
ATOM 1017 C C . GLU A 1 124 ? 10.179 -5.645 -5.755 1.00 94.19 124 GLU A C 1
ATOM 1019 O O . GLU A 1 124 ? 10.878 -4.794 -6.307 1.00 94.19 124 GLU A O 1
ATOM 1024 N N . HIS A 1 125 ? 10.679 -6.820 -5.365 1.00 93.56 125 HIS A N 1
ATOM 1025 C CA . HIS A 1 125 ? 12.086 -7.171 -5.544 1.00 93.56 125 HIS A CA 1
ATOM 1026 C C . HIS A 1 125 ? 12.483 -7.264 -7.027 1.00 93.56 125 HIS A C 1
ATOM 1028 O O . HIS A 1 125 ? 13.596 -6.894 -7.400 1.00 93.56 125 HIS A O 1
ATOM 1034 N N . SER A 1 126 ? 11.569 -7.708 -7.895 1.00 95.38 126 SER A N 1
ATOM 1035 C CA . SER A 1 126 ? 11.818 -7.811 -9.338 1.00 95.38 126 SER A CA 1
ATOM 1036 C C . SER A 1 126 ? 11.854 -6.458 -10.063 1.00 95.38 126 SER A C 1
ATOM 1038 O O . SER A 1 126 ? 12.502 -6.343 -11.108 1.00 95.38 126 SER A O 1
ATOM 1040 N N . LEU A 1 127 ? 11.204 -5.422 -9.515 1.00 95.38 127 LEU A N 1
ATOM 1041 C CA . LEU A 1 127 ? 11.110 -4.101 -10.147 1.00 95.38 127 LEU A CA 1
ATOM 1042 C C . LEU A 1 127 ? 12.466 -3.398 -10.262 1.00 95.38 127 LEU A C 1
ATOM 1044 O O . LEU A 1 127 ? 12.712 -2.735 -11.268 1.00 95.38 127 LEU A O 1
ATOM 1048 N N . GLY A 1 128 ? 13.349 -3.556 -9.271 1.00 95.25 128 GLY A N 1
ATOM 1049 C CA . GLY A 1 128 ? 14.686 -2.950 -9.281 1.00 95.25 128 GLY A CA 1
ATOM 1050 C C . GLY A 1 128 ? 15.511 -3.375 -10.505 1.00 95.25 128 GLY A C 1
ATOM 1051 O O . GLY A 1 128 ? 15.809 -2.531 -11.351 1.00 95.25 128 GLY A O 1
ATOM 1052 N N . PRO A 1 129 ? 15.786 -4.681 -10.680 1.00 96.75 129 PRO A N 1
ATOM 1053 C CA . PRO A 1 129 ? 16.504 -5.191 -11.851 1.00 96.75 129 PRO A CA 1
ATOM 1054 C C . PRO A 1 129 ? 15.811 -4.879 -13.185 1.00 96.75 129 PRO A C 1
ATOM 1056 O O . PRO A 1 129 ? 16.464 -4.657 -14.204 1.00 96.75 129 PRO A O 1
ATOM 1059 N N . LEU A 1 130 ? 14.472 -4.862 -13.212 1.00 96.69 130 LEU A N 1
ATOM 1060 C CA . LEU A 1 130 ? 13.709 -4.454 -14.397 1.00 96.69 130 LEU A CA 1
ATOM 1061 C C . LEU A 1 130 ? 13.998 -3.002 -14.782 1.00 96.69 130 LEU A C 1
ATOM 1063 O O . LEU A 1 130 ? 14.262 -2.733 -15.953 1.00 96.69 130 LEU A O 1
ATOM 1067 N N . LYS A 1 131 ? 13.991 -2.092 -13.806 1.00 96.75 131 LYS A N 1
ATOM 1068 C CA . LYS A 1 131 ? 14.309 -0.680 -14.017 1.00 96.75 131 LYS A CA 1
ATOM 1069 C C . LYS A 1 131 ? 15.743 -0.494 -14.510 1.00 96.75 131 LYS A C 1
ATOM 1071 O O . LYS A 1 131 ? 15.948 0.195 -15.501 1.00 96.75 131 LYS A O 1
ATOM 1076 N N . GLU A 1 132 ? 16.709 -1.172 -13.893 1.00 97.31 132 GLU A N 1
ATOM 1077 C CA . GLU A 1 132 ? 18.116 -1.118 -14.317 1.00 97.31 132 GLU A CA 1
ATOM 1078 C C . GLU A 1 132 ? 18.301 -1.568 -15.772 1.00 97.31 132 GLU A C 1
ATOM 1080 O O . GLU A 1 132 ? 19.030 -0.932 -16.533 1.00 97.31 132 GLU A O 1
ATOM 1085 N N . ARG A 1 133 ? 17.592 -2.625 -16.198 1.00 97.75 133 ARG A N 1
ATOM 1086 C CA . ARG A 1 133 ? 17.609 -3.069 -17.601 1.00 97.75 133 ARG A CA 1
ATOM 1087 C C . ARG A 1 133 ? 17.031 -2.027 -18.553 1.00 97.75 133 ARG A C 1
ATOM 1089 O O . ARG A 1 133 ? 17.586 -1.831 -19.630 1.00 97.75 133 ARG A O 1
ATOM 1096 N N . VAL A 1 134 ? 15.930 -1.376 -18.181 1.00 97.81 134 VAL A N 1
ATOM 1097 C CA . VAL A 1 134 ? 15.332 -0.303 -18.995 1.00 97.81 134 VAL A CA 1
ATOM 1098 C C . VAL A 1 134 ? 16.298 0.875 -19.124 1.00 97.81 134 VAL A C 1
ATOM 1100 O O . VAL A 1 134 ? 16.503 1.369 -20.233 1.00 97.81 134 VAL A O 1
ATOM 1103 N N . ASP A 1 135 ? 16.934 1.279 -18.026 1.00 98.12 135 ASP A N 1
ATOM 1104 C CA . ASP A 1 135 ? 17.905 2.375 -18.021 1.00 98.12 135 ASP A CA 1
ATOM 1105 C C . ASP A 1 135 ? 19.123 2.056 -18.905 1.00 98.12 135 ASP A C 1
ATOM 1107 O O . ASP A 1 135 ? 19.608 2.920 -19.639 1.00 98.12 135 ASP A O 1
ATOM 1111 N N . GLU A 1 136 ? 19.601 0.810 -18.890 1.00 98.06 136 GLU A N 1
ATOM 1112 C CA . GLU A 1 136 ? 20.707 0.373 -19.744 1.00 98.06 136 GLU A CA 1
ATOM 1113 C C . GLU A 1 136 ? 20.328 0.368 -21.231 1.00 98.06 136 GLU A C 1
ATOM 1115 O O . GLU A 1 136 ? 21.066 0.900 -22.063 1.00 98.06 136 GLU A O 1
ATOM 1120 N N . ILE A 1 137 ? 19.143 -0.147 -21.574 1.00 97.94 137 ILE A N 1
ATOM 1121 C CA . ILE A 1 137 ? 18.632 -0.107 -22.952 1.00 97.94 137 ILE A CA 1
ATOM 1122 C C . ILE A 1 137 ? 18.505 1.343 -23.435 1.00 97.94 137 ILE A C 1
ATOM 1124 O O . ILE A 1 137 ? 18.900 1.655 -24.559 1.00 97.94 137 ILE A O 1
ATOM 1128 N N . MET A 1 138 ? 18.010 2.248 -22.587 1.00 97.88 138 MET A N 1
ATOM 1129 C CA . MET A 1 138 ? 17.888 3.665 -22.928 1.00 97.88 138 MET A CA 1
ATOM 1130 C C . MET A 1 138 ? 19.254 4.301 -23.226 1.00 97.88 138 MET A C 1
ATOM 1132 O O . MET A 1 138 ? 19.401 5.009 -24.221 1.00 97.88 138 MET A O 1
ATOM 1136 N N . LYS A 1 139 ? 20.284 4.014 -22.418 1.00 98.12 139 LYS A N 1
ATOM 1137 C CA . LYS A 1 139 ? 21.654 4.499 -22.674 1.00 98.12 139 LYS A CA 1
ATOM 1138 C C . LYS A 1 139 ? 22.198 4.000 -24.010 1.00 98.12 139 LYS A C 1
ATOM 1140 O O . LYS A 1 139 ? 22.805 4.771 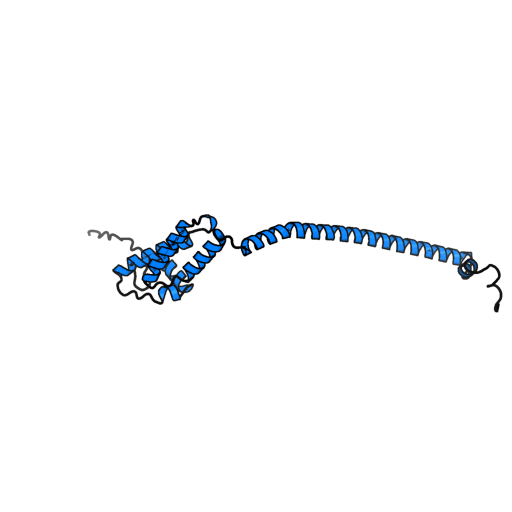-24.754 1.00 98.12 139 LYS A O 1
ATOM 1145 N N . GLN A 1 140 ? 21.982 2.724 -24.320 1.00 98.00 140 GLN A N 1
ATOM 1146 C CA . GLN A 1 140 ? 22.417 2.137 -25.588 1.00 98.00 140 GLN A CA 1
ATOM 1147 C C . GLN A 1 140 ? 21.702 2.778 -26.778 1.00 98.00 140 GLN A C 1
ATOM 1149 O O . GLN A 1 140 ? 22.349 3.092 -27.778 1.00 98.00 140 GLN A O 1
ATOM 1154 N N . LEU A 1 141 ? 20.398 3.033 -26.649 1.00 98.19 141 LEU A N 1
ATOM 1155 C CA . LEU A 1 141 ? 19.605 3.698 -27.678 1.00 98.19 141 LEU A CA 1
ATOM 1156 C C . LEU A 1 141 ? 20.102 5.123 -27.944 1.00 98.19 141 LEU A C 1
ATOM 1158 O O . LEU A 1 141 ? 20.284 5.494 -29.101 1.00 98.19 141 LEU A O 1
ATOM 1162 N N . LEU A 1 142 ? 20.379 5.898 -26.892 1.00 98.25 142 LEU A N 1
ATOM 1163 C CA . LEU A 1 142 ? 20.929 7.252 -27.022 1.00 98.25 142 LEU A CA 1
ATOM 1164 C C . LEU A 1 142 ? 22.294 7.241 -27.717 1.00 98.25 142 LEU A C 1
ATOM 1166 O O . LEU A 1 142 ? 22.514 7.994 -28.660 1.00 98.25 142 LEU A O 1
ATOM 1170 N N . LYS A 1 143 ? 23.183 6.321 -27.330 1.00 98.12 143 LYS A N 1
ATOM 1171 C CA . LYS A 1 143 ? 24.491 6.177 -27.982 1.00 98.12 143 LYS A CA 1
ATOM 1172 C C . LYS A 1 143 ? 24.359 5.819 -29.465 1.00 98.12 143 LYS A C 1
ATOM 1174 O O . LYS A 1 143 ? 25.079 6.367 -30.298 1.00 98.12 143 LYS A O 1
ATOM 1179 N N . ALA A 1 144 ? 23.457 4.898 -29.802 1.00 97.81 144 ALA A N 1
ATOM 1180 C CA . ALA A 1 144 ? 23.194 4.525 -31.189 1.00 97.81 144 ALA A CA 1
ATOM 1181 C C . ALA A 1 144 ? 22.619 5.702 -31.993 1.00 97.81 144 ALA A C 1
ATOM 1183 O O . ALA A 1 144 ? 23.004 5.905 -33.144 1.00 97.81 144 ALA A O 1
ATOM 1184 N N . HIS A 1 145 ? 21.747 6.503 -31.376 1.00 97.75 145 HIS A N 1
ATOM 1185 C CA . HIS A 1 145 ? 21.193 7.708 -31.980 1.00 97.75 145 HIS A CA 1
ATOM 1186 C C . HIS A 1 145 ? 22.279 8.750 -32.289 1.00 97.75 145 HIS A C 1
ATOM 1188 O O . HIS A 1 145 ? 22.344 9.238 -33.416 1.00 97.75 145 HIS A O 1
ATOM 1194 N N . ASP A 1 146 ? 23.187 9.020 -31.350 1.00 98.19 146 ASP A N 1
ATOM 1195 C CA . ASP A 1 146 ? 24.301 9.954 -31.567 1.00 98.19 146 ASP A CA 1
ATOM 1196 C C . ASP A 1 146 ? 25.217 9.495 -32.711 1.00 98.19 146 ASP A C 1
ATOM 1198 O O . ASP A 1 146 ? 25.623 10.289 -33.564 1.00 98.19 146 ASP A O 1
ATOM 1202 N N . MET A 1 147 ? 25.514 8.191 -32.772 1.00 98.06 147 MET A N 1
ATOM 1203 C CA . MET A 1 147 ? 26.299 7.608 -33.863 1.00 98.06 147 MET A CA 1
ATOM 1204 C C . MET A 1 147 ? 25.598 7.758 -35.217 1.00 98.06 147 MET A C 1
ATOM 1206 O O . MET A 1 147 ? 26.249 8.097 -36.205 1.00 98.06 147 MET A O 1
ATOM 1210 N N . TYR A 1 148 ? 24.282 7.539 -35.261 1.00 97.69 148 TYR A N 1
ATOM 1211 C CA . TYR A 1 148 ? 23.479 7.732 -36.466 1.00 97.69 148 TYR A CA 1
ATOM 1212 C C . TYR A 1 148 ? 23.500 9.191 -36.936 1.00 97.69 148 TYR A C 1
ATOM 1214 O O . TYR A 1 148 ? 23.763 9.451 -38.109 1.00 97.69 148 TYR A O 1
ATOM 1222 N N . MET A 1 149 ? 23.299 10.147 -36.025 1.00 98.06 149 MET A N 1
ATOM 1223 C CA . MET A 1 149 ? 23.324 11.575 -36.357 1.00 98.06 149 MET A CA 1
ATOM 1224 C C . MET A 1 149 ? 24.688 12.017 -36.894 1.00 98.06 149 MET A C 1
ATOM 1226 O O . MET A 1 149 ? 24.759 12.786 -37.853 1.00 98.06 149 MET A O 1
ATOM 1230 N N . LYS A 1 150 ? 25.778 11.483 -36.333 1.00 97.94 150 LYS A N 1
ATOM 1231 C CA . LYS A 1 150 ? 27.127 11.730 -36.849 1.00 97.94 150 LYS A CA 1
ATOM 1232 C C . LYS A 1 150 ? 27.309 11.178 -38.267 1.00 97.94 150 LYS A C 1
ATOM 1234 O O . LYS A 1 150 ? 27.774 11.906 -39.139 1.00 97.94 150 LYS A O 1
ATOM 1239 N N . ALA A 1 151 ? 26.914 9.927 -38.507 1.00 97.88 151 ALA A N 1
ATOM 1240 C CA . ALA A 1 151 ? 27.013 9.306 -39.829 1.00 97.88 151 ALA A CA 1
ATOM 1241 C C . ALA A 1 151 ? 26.184 10.058 -40.886 1.00 97.88 151 ALA A C 1
ATOM 1243 O O . ALA A 1 151 ? 26.617 10.205 -42.028 1.00 97.88 151 ALA A O 1
ATOM 1244 N N . LEU A 1 152 ? 25.016 10.579 -40.496 1.00 98.06 152 LEU A N 1
ATOM 1245 C CA . LEU A 1 152 ? 24.180 11.404 -41.363 1.00 98.06 152 LEU A CA 1
ATOM 1246 C C . LEU A 1 152 ? 24.888 12.708 -41.757 1.00 98.06 152 LEU A C 1
ATOM 1248 O O . LEU A 1 152 ? 24.934 13.040 -42.939 1.00 98.06 152 LEU A O 1
ATOM 1252 N N . SER A 1 153 ? 25.500 13.405 -40.794 1.00 97.69 153 SER A N 1
ATOM 1253 C CA . SER A 1 153 ? 26.283 14.617 -41.074 1.00 97.69 153 SER A CA 1
ATOM 1254 C C . SER A 1 153 ? 27.454 14.336 -42.021 1.00 97.69 153 SER A C 1
ATOM 1256 O O . SER A 1 153 ? 27.673 15.086 -42.969 1.00 97.69 153 SER A O 1
ATOM 1258 N N . GLU A 1 154 ? 28.189 13.242 -41.803 1.00 98.00 154 GLU A N 1
ATOM 1259 C CA . GLU A 1 154 ? 29.305 12.842 -42.671 1.00 98.00 154 GLU A CA 1
ATOM 1260 C C . GLU A 1 154 ? 28.835 12.544 -44.105 1.00 98.00 154 GLU A C 1
ATOM 1262 O O . GLU A 1 154 ? 29.481 12.949 -45.075 1.00 98.00 154 GLU A O 1
ATOM 1267 N N . TYR A 1 155 ? 27.685 11.881 -44.254 1.00 97.50 155 TYR A N 1
ATOM 1268 C CA . TYR A 1 155 ? 27.071 11.618 -45.554 1.00 97.50 155 TYR A CA 1
ATOM 1269 C C . TYR A 1 155 ? 26.664 12.910 -46.280 1.00 97.50 155 TYR A C 1
ATOM 1271 O O . TYR A 1 155 ? 26.917 13.059 -47.482 1.00 97.50 155 TYR A O 1
ATOM 1279 N N . GLU A 1 156 ? 26.056 13.860 -45.569 1.00 98.00 156 GLU A N 1
ATOM 1280 C CA . GLU A 1 156 ? 25.678 15.157 -46.134 1.00 98.00 156 GLU A CA 1
ATOM 1281 C C . GLU A 1 156 ? 26.901 15.955 -46.599 1.00 98.00 156 GLU A C 1
ATOM 1283 O O . GLU A 1 156 ? 26.890 16.525 -47.695 1.00 98.00 156 GLU A O 1
ATOM 1288 N N . ASP A 1 157 ? 27.976 15.964 -45.811 1.00 98.00 157 ASP A N 1
ATOM 1289 C CA . ASP A 1 157 ? 29.221 16.648 -46.159 1.00 98.00 157 ASP A CA 1
ATOM 1290 C C . ASP A 1 157 ? 29.906 16.007 -47.371 1.00 98.00 157 ASP A C 1
ATOM 1292 O O . ASP A 1 157 ? 30.324 16.714 -48.296 1.00 98.00 157 ASP A O 1
ATOM 1296 N N . ALA A 1 158 ? 29.948 14.673 -47.433 1.00 97.88 158 ALA A N 1
ATOM 1297 C CA . ALA A 1 158 ? 30.449 13.947 -48.598 1.00 97.88 158 ALA A CA 1
ATOM 1298 C C . ALA A 1 158 ? 29.618 14.251 -49.857 1.00 97.88 158 ALA A C 1
ATOM 1300 O O . ALA A 1 158 ? 30.174 14.473 -50.936 1.00 97.88 158 ALA A O 1
ATOM 1301 N N . THR A 1 159 ? 28.293 14.335 -49.718 1.00 97.69 159 THR A N 1
ATOM 1302 C CA . THR A 1 159 ? 27.380 14.683 -50.814 1.00 97.69 159 THR A CA 1
ATOM 1303 C C . THR A 1 159 ? 27.628 16.107 -51.316 1.00 97.69 159 THR A C 1
ATOM 1305 O O . THR A 1 159 ? 27.751 16.323 -52.525 1.00 97.69 159 THR A O 1
ATOM 1308 N N . LYS A 1 160 ? 27.788 17.082 -50.409 1.00 97.50 160 LYS A N 1
ATOM 1309 C CA . LYS A 1 160 ? 28.153 18.468 -50.757 1.00 97.50 160 LYS A CA 1
ATOM 1310 C C . LYS A 1 160 ? 29.500 18.529 -51.479 1.00 97.50 160 LYS A C 1
ATOM 1312 O O . LYS A 1 160 ? 29.608 19.183 -52.516 1.00 97.50 160 LYS A O 1
ATOM 1317 N N . ALA A 1 161 ? 30.515 17.828 -50.970 1.00 97.19 161 ALA A N 1
ATOM 1318 C CA . ALA A 1 161 ? 31.841 17.782 -51.582 1.00 97.19 161 ALA A CA 1
ATOM 1319 C C . ALA A 1 161 ? 31.804 17.171 -52.993 1.00 97.19 161 ALA A C 1
ATOM 1321 O O . ALA A 1 161 ? 32.399 17.725 -53.921 1.00 97.19 161 ALA A O 1
ATOM 1322 N N . ARG A 1 162 ? 31.057 16.073 -53.175 1.00 95.38 162 ARG A N 1
ATOM 1323 C CA . ARG A 1 162 ? 30.831 15.448 -54.485 1.00 95.38 162 ARG A CA 1
ATOM 1324 C C . ARG A 1 162 ? 30.159 16.417 -55.450 1.00 95.38 162 ARG A C 1
ATOM 1326 O O . ARG A 1 162 ? 30.634 16.568 -56.571 1.00 95.38 162 ARG A O 1
ATOM 1333 N N . ASN A 1 163 ? 29.089 17.089 -55.028 1.00 94.75 163 ASN A N 1
ATOM 1334 C CA . ASN A 1 163 ? 28.357 18.021 -55.889 1.00 94.75 163 ASN A CA 1
ATOM 1335 C C . ASN A 1 163 ? 29.229 19.207 -56.313 1.00 94.75 163 ASN A C 1
ATOM 1337 O O . ASN A 1 163 ? 29.266 19.536 -57.494 1.00 94.75 163 ASN A O 1
ATOM 1341 N N . LYS A 1 164 ? 30.036 19.757 -55.399 1.00 96.12 164 LYS A N 1
ATOM 1342 C CA . LYS A 1 164 ? 31.027 20.785 -55.743 1.00 96.12 164 LYS A CA 1
ATOM 1343 C C . LYS A 1 164 ? 32.025 20.298 -56.800 1.00 96.12 164 LYS A C 1
ATOM 1345 O O . LYS A 1 164 ? 32.373 21.041 -57.713 1.00 96.12 164 LYS A O 1
ATOM 1350 N N . LYS A 1 165 ? 32.494 19.049 -56.704 1.00 93.50 165 LYS A N 1
ATOM 1351 C CA . LYS A 1 165 ? 33.411 18.477 -57.704 1.00 93.50 165 LYS A CA 1
ATOM 1352 C C . LYS A 1 165 ? 32.754 18.279 -59.064 1.00 93.50 165 LYS A C 1
ATOM 1354 O O . LYS A 1 165 ? 33.399 18.530 -60.076 1.00 93.50 165 LYS A O 1
ATOM 1359 N N . VAL A 1 166 ? 31.482 17.895 -59.087 1.00 90.25 166 VAL A N 1
ATOM 1360 C CA . VAL A 1 166 ? 30.687 17.825 -60.320 1.00 90.25 166 VAL A CA 1
ATOM 1361 C C . VAL A 1 166 ? 30.538 19.207 -60.953 1.00 90.25 166 VAL A C 1
ATOM 1363 O O . VAL A 1 166 ? 30.764 19.345 -62.147 1.00 90.25 166 VAL A O 1
ATOM 1366 N N . GLU A 1 167 ? 30.248 20.249 -60.172 1.00 91.62 167 GLU A N 1
ATOM 1367 C CA . GLU A 1 167 ? 30.194 21.630 -60.678 1.00 91.62 167 GLU A CA 1
ATOM 1368 C C . GLU A 1 167 ? 31.538 22.090 -61.263 1.00 91.62 167 GLU A C 1
ATOM 1370 O O . GLU A 1 167 ? 31.581 22.687 -62.341 1.00 91.62 167 GLU A O 1
ATOM 1375 N N . GLU A 1 168 ? 32.651 21.784 -60.586 1.00 93.38 168 GLU A N 1
ATOM 1376 C CA . GLU A 1 168 ? 33.998 22.063 -61.094 1.00 93.38 168 GLU A CA 1
ATOM 1377 C C . GLU A 1 168 ? 34.264 21.335 -62.425 1.00 93.38 168 GLU A C 1
ATOM 1379 O O . GLU A 1 168 ? 34.781 21.954 -63.357 1.00 93.38 168 GLU A O 1
ATOM 1384 N N . MET A 1 169 ? 33.879 20.058 -62.545 1.00 89.25 169 MET A N 1
ATOM 1385 C CA . MET A 1 169 ? 34.002 19.285 -63.789 1.00 89.25 169 MET A CA 1
ATOM 1386 C C . MET A 1 169 ? 33.146 19.870 -64.914 1.00 89.25 169 MET A C 1
ATOM 1388 O O . MET A 1 169 ? 33.670 20.107 -66.001 1.00 89.25 169 MET A O 1
ATOM 1392 N N . THR A 1 170 ? 31.882 20.201 -64.641 1.00 90.00 170 THR A N 1
ATOM 1393 C CA . THR A 1 170 ? 30.985 20.880 -65.588 1.00 90.00 170 THR A CA 1
ATOM 1394 C C . THR A 1 170 ? 31.587 22.185 -66.099 1.00 90.00 170 THR A C 1
ATOM 1396 O O . THR A 1 170 ? 31.491 22.497 -67.285 1.00 90.00 170 THR A O 1
ATOM 1399 N N . ARG A 1 171 ? 32.249 22.958 -65.229 1.00 91.31 171 ARG A N 1
ATOM 1400 C CA . ARG A 1 171 ? 32.889 24.220 -65.623 1.00 91.31 171 ARG A CA 1
ATOM 1401 C C . ARG A 1 171 ? 34.098 24.012 -66.539 1.00 91.31 171 ARG A C 1
ATOM 1403 O O . ARG A 1 171 ? 34.343 24.849 -67.401 1.00 91.31 171 ARG A O 1
ATOM 1410 N N . VAL A 1 172 ? 34.877 22.951 -66.324 1.00 92.88 172 VAL A N 1
ATOM 1411 C CA . VAL A 1 172 ? 36.106 22.674 -67.089 1.00 92.88 172 VAL A CA 1
ATOM 1412 C C . VAL A 1 172 ? 35.808 21.980 -68.418 1.00 92.88 172 VAL A C 1
ATOM 1414 O O . VAL A 1 172 ? 36.406 22.330 -69.431 1.00 92.88 172 VAL A O 1
ATOM 1417 N N . PHE A 1 173 ? 34.896 21.008 -68.419 1.00 87.50 173 PHE A N 1
ATOM 1418 C CA . PHE A 1 173 ? 34.651 20.114 -69.554 1.00 87.50 173 PHE A CA 1
ATOM 1419 C C . PHE A 1 173 ? 33.319 20.372 -70.273 1.00 87.50 173 PHE A C 1
ATOM 1421 O O . PHE A 1 173 ? 33.069 19.781 -71.321 1.00 87.50 173 PHE A O 1
ATOM 1428 N N . GLY A 1 174 ? 32.481 21.269 -69.749 1.00 86.81 174 GLY A N 1
ATOM 1429 C CA . GLY A 1 174 ? 31.152 21.562 -70.279 1.00 86.81 174 GLY A CA 1
ATOM 1430 C C . GLY A 1 174 ? 30.045 20.686 -69.670 1.00 86.81 174 GLY A C 1
ATOM 1431 O O . GLY A 1 174 ? 30.324 19.729 -68.945 1.00 86.81 174 GLY A O 1
ATOM 1432 N N . PRO A 1 175 ? 28.768 21.005 -69.950 1.00 82.31 175 PRO A N 1
ATOM 1433 C CA . PRO A 1 175 ? 27.609 20.325 -69.360 1.00 82.31 175 PRO A CA 1
ATOM 1434 C C . PRO A 1 175 ? 27.471 18.853 -69.770 1.00 82.31 175 PRO A C 1
ATOM 1436 O O . PRO A 1 175 ? 26.818 18.089 -69.066 1.00 82.31 175 PRO A O 1
ATOM 1439 N N . ASP A 1 176 ? 28.106 18.440 -70.869 1.00 79.25 176 ASP A N 1
ATOM 1440 C CA . ASP A 1 176 ? 28.027 17.072 -71.388 1.00 79.25 176 ASP A CA 1
ATOM 1441 C C . ASP A 1 176 ? 29.094 16.126 -70.807 1.00 79.25 176 ASP A C 1
ATOM 1443 O O . ASP A 1 176 ? 29.143 14.957 -71.191 1.00 79.25 176 ASP A O 1
ATOM 1447 N N . PHE A 1 177 ? 29.942 16.580 -69.871 1.00 82.06 177 PHE A N 1
ATOM 1448 C CA . PHE A 1 177 ? 31.050 15.763 -69.351 1.00 82.06 177 PHE A CA 1
ATOM 1449 C C . PHE A 1 177 ? 30.574 14.433 -68.732 1.00 82.06 177 PHE A C 1
ATOM 1451 O O . PHE A 1 177 ? 31.193 13.394 -68.962 1.00 82.06 177 PHE A O 1
ATOM 1458 N N . ASP A 1 178 ? 29.458 14.451 -67.992 1.00 74.25 178 ASP A N 1
ATOM 1459 C CA . ASP A 1 178 ? 28.891 13.254 -67.359 1.00 74.25 178 ASP A CA 1
ATOM 1460 C C . ASP A 1 178 ? 28.412 12.245 -68.418 1.00 74.25 178 ASP A C 1
ATOM 1462 O O . ASP A 1 178 ? 28.591 11.042 -68.242 1.00 74.25 178 ASP A O 1
ATOM 1466 N N . ARG A 1 179 ? 27.879 12.719 -69.556 1.00 73.94 179 ARG A N 1
ATOM 1467 C CA . ARG A 1 179 ? 27.497 11.856 -70.688 1.00 73.94 179 ARG A CA 1
ATOM 1468 C C . ARG A 1 179 ? 28.722 11.239 -71.346 1.00 73.94 179 ARG A C 1
ATOM 1470 O O . ARG A 1 179 ? 28.743 10.041 -71.586 1.00 73.94 179 ARG A O 1
ATOM 1477 N N . VAL A 1 180 ? 29.778 12.025 -71.559 1.00 72.19 180 VAL A N 1
ATOM 1478 C CA . VAL A 1 180 ? 31.037 11.534 -72.147 1.00 72.19 180 VAL A CA 1
ATOM 1479 C C . VAL A 1 180 ? 31.711 10.475 -71.264 1.00 72.19 180 VAL A C 1
ATOM 1481 O O . VAL A 1 180 ? 32.319 9.548 -71.793 1.00 72.19 180 VAL A O 1
ATOM 1484 N N . LEU A 1 181 ? 31.602 10.582 -69.935 1.00 72.88 181 LEU A N 1
ATOM 1485 C CA . LEU A 1 181 ? 32.132 9.580 -69.000 1.00 72.88 181 LEU A CA 1
ATOM 1486 C C . LEU A 1 181 ? 31.278 8.307 -68.916 1.00 72.88 181 LEU A C 1
ATOM 1488 O O . LEU A 1 181 ? 31.814 7.241 -68.610 1.00 72.88 181 LEU A O 1
ATOM 1492 N N . GLN A 1 182 ? 29.967 8.417 -69.134 1.00 70.81 182 GLN A N 1
ATOM 1493 C CA . GLN A 1 182 ? 29.031 7.292 -69.055 1.00 70.81 182 GLN A CA 1
ATOM 1494 C C . GLN A 1 182 ? 28.855 6.560 -70.395 1.00 70.81 182 GLN A C 1
ATOM 1496 O O . GLN A 1 182 ? 28.536 5.370 -70.392 1.00 70.81 182 GLN A O 1
ATOM 1501 N N . ASP A 1 183 ? 29.116 7.228 -71.520 1.00 65.31 183 ASP A N 1
ATOM 1502 C CA . ASP A 1 183 ? 29.003 6.665 -72.864 1.00 65.31 183 ASP A CA 1
ATOM 1503 C C . ASP A 1 183 ? 30.343 6.177 -73.434 1.00 65.31 183 ASP A C 1
ATOM 1505 O O . ASP A 1 183 ? 31.442 6.532 -73.007 1.00 65.31 183 ASP A O 1
ATOM 1509 N N . ARG A 1 184 ? 30.265 5.340 -74.473 1.00 59.31 184 ARG A N 1
ATOM 1510 C CA . ARG A 1 184 ? 31.438 4.997 -75.284 1.00 59.31 184 ARG A CA 1
ATOM 1511 C C . ARG A 1 184 ? 31.797 6.202 -76.151 1.00 59.31 184 ARG A C 1
ATOM 1513 O O . ARG A 1 184 ? 30.945 6.664 -76.904 1.00 59.31 184 ARG A O 1
ATOM 1520 N N . LEU A 1 185 ? 33.071 6.608 -76.108 1.00 62.84 185 LEU A N 1
ATOM 1521 C CA . LEU A 1 185 ? 33.735 7.739 -76.795 1.00 62.84 185 LEU A CA 1
ATOM 1522 C C . LEU A 1 185 ? 33.175 8.218 -78.158 1.00 62.84 185 LEU A C 1
ATOM 1524 O O . LEU A 1 185 ? 33.383 9.375 -78.502 1.00 62.84 185 LEU A O 1
ATOM 1528 N N . GLY A 1 186 ? 32.519 7.365 -78.953 1.00 59.19 186 GLY A N 1
ATOM 1529 C CA . GLY A 1 186 ? 32.035 7.694 -80.299 1.00 59.19 186 GLY A CA 1
ATOM 1530 C C . GLY A 1 186 ? 30.516 7.800 -80.504 1.00 59.19 186 GLY A C 1
ATOM 1531 O O . GLY A 1 186 ? 30.117 8.360 -81.519 1.00 59.19 186 GLY A O 1
ATOM 1532 N N . TYR A 1 187 ? 29.660 7.287 -79.610 1.00 56.53 187 TYR A N 1
ATOM 1533 C CA . TYR A 1 187 ? 28.228 7.093 -79.934 1.00 56.53 187 TYR A CA 1
ATOM 1534 C C . TYR A 1 187 ? 27.320 8.311 -79.672 1.00 56.53 187 TYR A C 1
ATOM 1536 O O . TYR A 1 187 ? 26.245 8.392 -80.245 1.00 56.53 187 TYR A O 1
ATOM 1544 N N . GLY A 1 188 ? 27.756 9.300 -78.885 1.00 54.88 188 GLY A N 1
ATOM 1545 C CA . GLY A 1 188 ? 26.967 10.513 -78.601 1.00 54.88 188 GLY A CA 1
ATOM 1546 C C . GLY A 1 188 ? 27.234 11.710 -79.525 1.00 54.88 188 GLY A C 1
ATOM 1547 O O . GLY A 1 188 ? 26.614 12.756 -79.357 1.00 54.88 188 GLY A O 1
ATOM 1548 N N . MET A 1 189 ? 28.171 11.601 -80.477 1.00 58.59 189 MET A N 1
ATOM 1549 C CA . MET A 1 189 ? 28.601 12.736 -81.316 1.00 58.59 189 MET A CA 1
ATOM 1550 C C . MET A 1 189 ? 27.770 12.939 -82.594 1.00 58.59 189 MET A C 1
ATOM 1552 O O . MET A 1 189 ? 27.984 13.920 -83.305 1.00 58.59 189 MET A O 1
ATOM 1556 N N . LEU A 1 190 ? 26.831 12.042 -82.910 1.00 54.72 190 LEU A N 1
ATOM 1557 C CA . LEU A 1 190 ? 26.009 12.117 -84.120 1.00 54.72 190 LEU A CA 1
ATOM 1558 C C . LEU A 1 190 ? 24.520 12.062 -83.747 1.00 54.72 190 LEU A C 1
ATOM 1560 O O . LEU A 1 190 ? 24.101 11.101 -83.105 1.00 54.72 190 LEU A O 1
ATOM 1564 N N . PRO A 1 191 ? 23.688 13.043 -84.149 1.00 46.62 191 PRO A N 1
ATOM 1565 C CA . PRO A 1 191 ? 22.251 12.924 -83.959 1.00 46.62 191 PRO A CA 1
ATOM 1566 C C . PRO A 1 191 ? 21.705 11.833 -84.892 1.00 46.62 191 PRO A C 1
ATOM 1568 O O . PRO A 1 191 ? 21.676 12.019 -86.108 1.00 46.62 191 PRO A O 1
ATOM 1571 N N . GLY A 1 192 ? 21.262 10.708 -84.317 1.00 56.50 192 GLY A N 1
ATOM 1572 C CA . GLY A 1 192 ? 20.464 9.694 -85.019 1.00 56.50 192 GLY A CA 1
ATOM 1573 C C . GLY A 1 192 ? 21.054 8.286 -85.170 1.00 56.50 192 GLY A C 1
ATOM 1574 O O . GLY A 1 192 ? 20.576 7.569 -86.047 1.00 56.50 192 GLY A O 1
ATOM 1575 N N . TYR A 1 193 ? 22.029 7.873 -84.353 1.00 48.12 193 TYR A N 1
ATOM 1576 C CA . TYR A 1 193 ? 22.484 6.475 -84.271 1.00 48.12 193 TYR A CA 1
ATOM 1577 C C . TYR A 1 193 ? 22.536 5.975 -82.831 1.00 48.12 193 TYR A C 1
ATOM 1579 O O . TYR A 1 193 ? 23.009 6.744 -81.969 1.00 48.12 193 TYR A O 1
#

pLDDT: mean 85.5, std 15.91, range [35.19, 98.25]

Sequence (193 aa):
MPEKRTCEEPHGTVEIWRGNVVGREAKELFEAVEHRYPNTFQRVQIRVTTFWLGNLKELHATIKRFMGLTVDTLAQEQITGLWQDFKDLEALGFDLSWAHKRLNMVARLKFGNEPLQKELMALEHSLGPLKERVDEIMKQLLKAHDMYMKALSEYEDATKARNKKVEEMTRVFGPDFDRVLQDRLGYGMLPGY